Protein AF-0000000066915084 (afdb_homodimer)

Secondary structure (DSSP, 8-state):
----------EEEEE--GGGHHHHHHHHHHHHHHTT-GGG----HHHHHHHHHTTSSEEEEEEETTTTT-EEEEEEEEEEEETTTEEEEEEEEEEE-GGGTTSSHHHHHHHHHHHHHHHTT---EEEEEETT-HHHHHHHHHTT-EEHHHHS-EEEEEE-HHHHHT---/----------EEEEE--GGGHHHHHHHHHHHHHHTT-GGG----HHHHHHHHHTTSSEEEEEEETTTTT-EEEEEEEEEEEETTTEEEEEEEEEEE-GGGTTSSHHHHHHHHHHHHHHHTT---EEEEEETT-HHHHHHHHHTT-EEHHHHS-EEEEEE-HHHHHT---

Structure (mmCIF, N/CA/C/O backbone):
data_AF-0000000066915084-model_v1
#
loop_
_entity.id
_entity.type
_entity.pdbx_description
1 polymer 'N-acetyltransferase domain-containing protein'
#
loop_
_atom_site.group_PDB
_atom_site.id
_atom_site.type_symbol
_atom_site.label_atom_id
_atom_site.label_alt_id
_atom_site.label_comp_id
_atom_site.label_asym_id
_atom_site.label_entity_id
_atom_site.label_seq_id
_atom_site.pdbx_PDB_ins_code
_atom_site.Cartn_x
_atom_site.Cartn_y
_atom_site.Cartn_z
_atom_site.occupancy
_atom_site.B_iso_or_equiv
_atom_site.auth_seq_id
_atom_site.auth_comp_id
_atom_site.auth_asym_id
_atom_site.auth_atom_id
_atom_site.pdbx_PDB_model_num
ATOM 1 N N . MET A 1 1 ? -15.766 -40.906 -30.844 1 34.94 1 MET A N 1
ATOM 2 C CA . MET A 1 1 ? -16.141 -39.938 -29.812 1 34.94 1 MET A CA 1
ATOM 3 C C . MET A 1 1 ? -14.953 -39.594 -28.922 1 34.94 1 MET A C 1
ATOM 5 O O . MET A 1 1 ? -14.461 -40.469 -28.188 1 34.94 1 MET A O 1
ATOM 9 N N . ASN A 1 2 ? -13.805 -38.906 -29.344 1 37.34 2 ASN A N 1
ATOM 10 C CA . ASN A 1 2 ? -12.508 -38.531 -28.781 1 37.34 2 ASN A CA 1
ATOM 11 C C . ASN A 1 2 ? -12.656 -37.812 -27.453 1 37.34 2 ASN A C 1
ATOM 13 O O . ASN A 1 2 ? -13.297 -36.781 -27.359 1 37.34 2 ASN A O 1
ATOM 17 N N . ASP A 1 3 ? -12.789 -38.594 -26.344 1 36.38 3 ASP A N 1
ATOM 18 C CA . ASP A 1 3 ? -12.828 -38.188 -24.953 1 36.38 3 ASP A CA 1
ATOM 19 C C . ASP A 1 3 ? -11.812 -37.062 -24.688 1 36.38 3 ASP A C 1
ATOM 21 O O . ASP A 1 3 ? -10.602 -37.281 -24.812 1 36.38 3 ASP A O 1
ATOM 25 N N . PHE A 1 4 ? -11.914 -35.844 -25.188 1 40.41 4 PHE A N 1
ATOM 26 C CA . PHE A 1 4 ? -11.156 -34.656 -24.797 1 40.41 4 PHE A CA 1
ATOM 27 C C . PHE A 1 4 ? -10.797 -34.719 -23.312 1 40.41 4 PHE A C 1
ATOM 29 O O . PHE A 1 4 ? -11.672 -34.594 -22.453 1 40.41 4 PHE A O 1
ATOM 36 N N . GLU A 1 5 ? -9.977 -35.688 -22.781 1 40.56 5 GLU A N 1
ATOM 37 C CA . GLU A 1 5 ? -9.375 -35.781 -21.453 1 40.56 5 GLU A CA 1
ATOM 38 C C . GLU A 1 5 ? -8.898 -34.406 -20.953 1 40.56 5 GLU A C 1
ATOM 40 O O . GLU A 1 5 ? -7.875 -33.906 -21.422 1 40.56 5 GLU A O 1
ATOM 45 N N . ILE A 1 6 ? -9.617 -33.344 -20.844 1 46.72 6 ILE A N 1
ATOM 46 C CA . ILE A 1 6 ? -9.172 -32.125 -20.172 1 46.72 6 ILE A CA 1
ATOM 47 C C . ILE A 1 6 ? -8.266 -32.469 -19 1 46.72 6 ILE A C 1
ATOM 49 O O . ILE A 1 6 ? -8.719 -33.062 -18 1 46.72 6 ILE A O 1
ATOM 53 N N . THR A 1 7 ? -7.141 -33.062 -19.203 1 52.19 7 THR A N 1
ATOM 54 C CA . THR A 1 7 ? -6.102 -33.375 -18.234 1 52.19 7 THR A CA 1
ATOM 55 C C . THR A 1 7 ? -6.016 -32.281 -17.156 1 52.19 7 THR A C 1
ATOM 57 O O . THR A 1 7 ? -5.645 -31.156 -17.453 1 52.19 7 THR A O 1
ATOM 60 N N . LYS A 1 8 ? -7.059 -32.125 -16.312 1 63.03 8 LYS A N 1
ATOM 61 C CA . LYS A 1 8 ? -7.145 -31.219 -15.164 1 63.03 8 LYS A CA 1
ATOM 62 C C . LYS A 1 8 ? -5.953 -31.422 -14.234 1 63.03 8 LYS A C 1
ATOM 64 O O . LYS A 1 8 ? -5.633 -32.531 -13.852 1 63.03 8 LYS A O 1
ATOM 69 N N . HIS A 1 9 ? -4.867 -30.562 -14.352 1 78.56 9 HIS A N 1
ATOM 70 C CA . HIS A 1 9 ? -3.816 -30.609 -13.336 1 78.56 9 HIS A CA 1
ATOM 71 C C . HIS A 1 9 ? -4.406 -30.641 -11.93 1 78.56 9 HIS A C 1
ATOM 73 O O . HIS A 1 9 ? -5.289 -29.844 -11.609 1 78.56 9 HIS A O 1
ATOM 79 N N . LEU A 1 10 ? -4.199 -31.781 -11.219 1 88.69 10 LEU A N 1
ATOM 80 C CA . LEU A 1 10 ? -4.66 -31.875 -9.844 1 88.69 10 LEU A CA 1
ATOM 81 C C . LEU A 1 10 ? -3.783 -31.031 -8.922 1 88.69 10 LEU A C 1
ATOM 83 O O . LEU A 1 10 ? -2.559 -31.156 -8.93 1 88.69 10 LEU A O 1
ATOM 87 N N . TYR A 1 11 ? -4.363 -30.047 -8.312 1 93.44 11 TYR A N 1
ATOM 88 C CA . TYR A 1 11 ? -3.656 -29.172 -7.387 1 93.44 11 TYR A CA 1
ATOM 89 C C . TYR A 1 11 ? -4.57 -28.75 -6.242 1 93.44 11 TYR A C 1
ATOM 91 O O . TYR A 1 11 ? -5.785 -28.938 -6.305 1 93.44 11 TYR A O 1
ATOM 99 N N . PHE A 1 12 ? -3.996 -28.297 -5.176 1 95.56 12 PHE A N 1
ATOM 100 C CA . PHE A 1 12 ? -4.742 -27.609 -4.121 1 95.56 12 PHE A CA 1
ATOM 101 C C . PHE A 1 12 ? -4.07 -26.297 -3.736 1 95.56 12 PHE A C 1
ATOM 103 O O . PHE A 1 12 ? -2.895 -26.094 -4.043 1 95.56 12 PHE A O 1
ATOM 110 N N . ILE A 1 13 ? -4.832 -25.406 -3.141 1 97.25 13 ILE A N 1
ATOM 111 C CA . ILE A 1 13 ? -4.363 -24.094 -2.715 1 97.25 13 ILE A CA 1
ATOM 112 C C . ILE A 1 13 ? -4.398 -24 -1.19 1 97.25 13 ILE A C 1
ATOM 114 O O . ILE A 1 13 ? -5.355 -24.453 -0.558 1 97.25 13 ILE A O 1
ATOM 118 N N . LYS A 1 14 ? -3.355 -23.438 -0.621 1 97.69 14 LYS A N 1
ATOM 119 C CA . LYS A 1 14 ? -3.305 -23.25 0.826 1 97.69 14 LYS A CA 1
ATOM 120 C C . LYS A 1 14 ? -2.555 -21.969 1.188 1 97.69 14 LYS A C 1
ATOM 122 O O . LYS A 1 14 ? -1.702 -21.5 0.426 1 97.69 14 LYS A O 1
ATOM 127 N N . PRO A 1 15 ? -2.92 -21.359 2.371 1 98.5 15 PRO A N 1
ATOM 128 C CA . PRO A 1 15 ? -2.035 -20.297 2.861 1 98.5 15 PRO A CA 1
ATOM 129 C C . PRO A 1 15 ? -0.594 -20.766 3.039 1 98.5 15 PRO A C 1
ATOM 131 O O . PRO A 1 15 ? -0.358 -21.891 3.463 1 98.5 15 PRO A O 1
ATOM 134 N N . PHE A 1 16 ? 0.306 -19.906 2.68 1 98.44 16 PHE A N 1
ATOM 135 C CA . PHE A 1 16 ? 1.692 -20.312 2.859 1 98.44 16 PHE A CA 1
ATOM 136 C C . PHE A 1 16 ? 2.178 -19.984 4.266 1 98.44 16 PHE A C 1
ATOM 138 O O . PHE A 1 16 ? 1.574 -19.156 4.957 1 98.44 16 PHE A O 1
ATOM 145 N N . THR A 1 17 ? 3.229 -20.656 4.656 1 98.25 17 THR A N 1
ATOM 146 C CA . THR A 1 17 ? 3.955 -20.406 5.895 1 98.25 17 THR A CA 1
ATOM 147 C C . THR A 1 17 ? 5.434 -20.156 5.613 1 98.25 17 THR A C 1
ATOM 149 O O . THR A 1 17 ? 5.871 -20.203 4.461 1 98.25 17 THR A O 1
ATOM 152 N N . SER A 1 18 ? 6.137 -19.859 6.688 1 98.31 18 SER A N 1
ATOM 153 C CA . SER A 1 18 ? 7.559 -19.578 6.527 1 98.31 18 SER A CA 1
ATOM 154 C C . SER A 1 18 ? 8.305 -20.812 6.016 1 98.31 18 SER A C 1
ATOM 156 O O . SER A 1 18 ? 9.398 -20.688 5.449 1 98.31 18 SER A O 1
ATOM 158 N N . ASN A 1 19 ? 7.715 -21.969 6.102 1 98 19 ASN A N 1
ATOM 159 C CA . ASN A 1 19 ? 8.32 -23.188 5.562 1 98 19 ASN A CA 1
ATOM 160 C C . ASN A 1 19 ? 8.352 -23.156 4.035 1 98 19 ASN A C 1
ATOM 162 O O . ASN A 1 19 ? 9.086 -23.938 3.416 1 98 19 ASN A O 1
ATOM 166 N N . ASP A 1 20 ? 7.625 -22.312 3.43 1 98.19 20 AS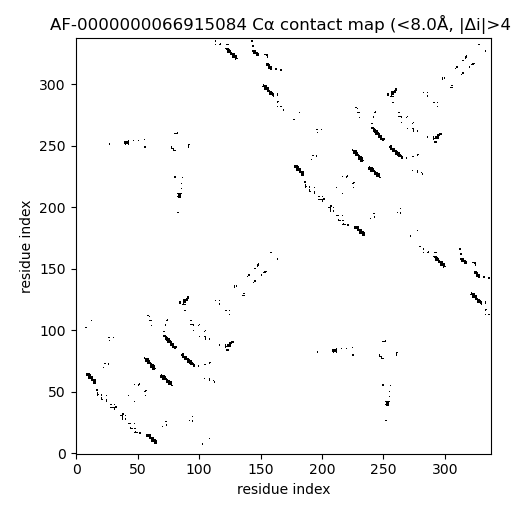P A N 1
ATOM 167 C CA . ASP A 1 20 ? 7.539 -22.234 1.975 1 98.19 20 ASP A CA 1
ATOM 168 C C . ASP A 1 20 ? 8.43 -21.125 1.431 1 98.19 20 ASP A C 1
ATOM 170 O O . ASP A 1 20 ? 8.414 -20.828 0.231 1 98.19 20 ASP A O 1
ATOM 174 N N . ALA A 1 21 ? 9.242 -20.516 2.285 1 98.19 21 ALA A N 1
ATOM 175 C CA . ALA A 1 21 ? 9.961 -19.281 1.97 1 98.19 21 ALA A CA 1
ATOM 176 C C . ALA A 1 21 ? 10.898 -19.484 0.781 1 98.19 21 ALA A C 1
ATOM 178 O O . ALA A 1 21 ? 11 -18.609 -0.084 1 98.19 21 ALA A O 1
ATOM 179 N N . PHE A 1 22 ? 11.531 -20.562 0.746 1 97.88 22 PHE A N 1
ATOM 180 C CA . PHE A 1 22 ? 12.477 -20.812 -0.336 1 97.88 22 PHE A CA 1
ATOM 181 C C . PHE A 1 22 ? 11.773 -20.781 -1.688 1 97.88 22 PHE A C 1
ATOM 183 O O . PHE A 1 22 ? 12.211 -20.094 -2.609 1 97.88 22 PHE A O 1
ATOM 190 N N . GLU A 1 23 ? 10.695 -21.531 -1.831 1 97.75 23 GLU A N 1
ATOM 191 C CA . GLU A 1 23 ? 9.961 -21.625 -3.088 1 97.75 23 GLU A CA 1
ATOM 192 C C . GLU A 1 23 ? 9.305 -20.281 -3.438 1 97.75 23 GLU A C 1
ATOM 194 O O . GLU A 1 23 ? 9.219 -19.922 -4.609 1 97.75 23 GLU A O 1
ATOM 199 N N . ILE A 1 24 ? 8.812 -19.609 -2.418 1 97.88 24 ILE A N 1
ATOM 200 C CA . ILE A 1 24 ? 8.195 -18.297 -2.631 1 97.88 24 ILE A CA 1
ATOM 201 C C . ILE A 1 24 ? 9.234 -17.328 -3.199 1 97.88 24 ILE A C 1
ATOM 203 O O . ILE A 1 24 ? 8.984 -16.672 -4.207 1 97.88 24 ILE A O 1
ATOM 207 N N . ARG A 1 25 ? 10.383 -17.312 -2.576 1 97.56 25 ARG A N 1
ATOM 208 C CA . ARG A 1 25 ? 11.445 -16.422 -3.055 1 97.56 25 ARG A CA 1
ATOM 209 C C . ARG A 1 25 ? 11.828 -16.766 -4.492 1 97.56 25 ARG A C 1
ATOM 211 O O . ARG A 1 25 ? 12.07 -15.867 -5.301 1 97.56 25 ARG A O 1
ATOM 218 N N . LYS A 1 26 ? 11.914 -18.016 -4.758 1 96.56 26 LYS A N 1
ATOM 219 C CA . LYS A 1 26 ? 12.242 -18.469 -6.109 1 96.56 26 LYS A CA 1
ATOM 220 C C . LYS A 1 26 ? 11.227 -17.969 -7.125 1 96.56 26 LYS A C 1
ATOM 222 O O . LYS A 1 26 ? 11.594 -17.469 -8.195 1 96.56 26 LYS A O 1
ATOM 227 N N . MET A 1 27 ? 9.969 -18.047 -6.828 1 96.94 27 MET A N 1
ATOM 228 C CA . MET A 1 27 ? 8.914 -17.609 -7.742 1 96.94 27 MET A CA 1
ATOM 229 C C . MET A 1 27 ? 8.906 -16.078 -7.875 1 96.94 27 MET A C 1
ATOM 231 O O . MET A 1 27 ? 8.625 -15.555 -8.953 1 96.94 27 MET A O 1
ATOM 235 N N . ILE A 1 28 ? 9.211 -15.383 -6.754 1 96.62 28 ILE A N 1
ATOM 236 C CA . ILE A 1 28 ? 9.359 -13.938 -6.832 1 96.62 28 ILE A CA 1
ATOM 237 C C . ILE A 1 28 ? 10.453 -13.578 -7.84 1 96.62 28 ILE A C 1
ATOM 239 O O . ILE A 1 28 ? 10.266 -12.703 -8.688 1 96.62 28 ILE A O 1
ATOM 243 N N . LYS A 1 29 ? 11.531 -14.266 -7.781 1 94.88 29 LYS A N 1
ATOM 244 C CA . LYS A 1 29 ? 12.648 -14.016 -8.688 1 94.88 29 LYS A CA 1
ATOM 245 C C . LYS A 1 29 ? 12.266 -14.312 -10.133 1 94.88 29 LYS A C 1
ATOM 247 O O . LYS A 1 29 ? 12.617 -13.555 -11.039 1 94.88 29 LYS A O 1
ATOM 252 N N . GLU A 1 30 ? 11.578 -15.414 -10.359 1 94 30 GLU A N 1
ATOM 253 C CA . GLU A 1 30 ? 11.125 -15.766 -11.695 1 94 30 GLU A CA 1
ATOM 254 C C . GLU A 1 30 ? 10.211 -14.688 -12.281 1 94 30 GLU A C 1
ATOM 256 O O . GLU A 1 30 ? 10.336 -14.328 -13.453 1 94 30 GLU A O 1
ATOM 261 N N . LEU A 1 31 ? 9.305 -14.227 -11.438 1 92.56 31 LEU A N 1
ATOM 262 C CA . LEU A 1 31 ? 8.398 -13.164 -11.859 1 92.56 31 LEU A CA 1
ATOM 263 C C . LEU A 1 31 ? 9.172 -11.891 -12.18 1 92.56 31 LEU A C 1
ATOM 265 O O . LEU A 1 31 ? 8.922 -11.242 -13.195 1 92.56 31 LEU A O 1
ATOM 269 N N . ALA A 1 32 ? 10.078 -11.508 -11.289 1 90.69 32 ALA A N 1
ATOM 270 C CA . ALA A 1 32 ? 10.898 -10.32 -11.484 1 90.69 32 ALA A CA 1
ATOM 271 C C . ALA A 1 32 ? 11.688 -10.398 -12.789 1 90.69 32 ALA A C 1
ATOM 273 O O . ALA A 1 32 ? 11.797 -9.406 -13.516 1 90.69 32 ALA A O 1
ATOM 274 N N . ASP A 1 33 ? 12.234 -11.539 -13.062 1 88.69 33 ASP A N 1
ATOM 275 C CA . ASP A 1 33 ? 12.977 -11.742 -14.297 1 88.69 33 ASP A CA 1
ATOM 276 C C . ASP A 1 33 ? 12.078 -11.57 -15.516 1 88.69 33 ASP A C 1
ATOM 278 O O . ASP A 1 33 ? 12.477 -10.977 -16.516 1 88.69 33 ASP A O 1
ATOM 282 N N . TYR A 1 34 ? 10.906 -12.125 -15.398 1 84.5 34 TYR A N 1
ATOM 283 C CA . TYR A 1 34 ? 9.93 -11.969 -16.453 1 84.5 34 TYR A CA 1
ATOM 284 C C . TYR A 1 34 ? 9.641 -10.492 -16.719 1 84.5 34 TYR A C 1
ATOM 286 O O . TYR A 1 34 ? 9.5 -10.078 -17.875 1 84.5 34 TYR A O 1
ATOM 294 N N . GLU A 1 35 ? 9.578 -9.688 -15.602 1 82.06 35 GLU A N 1
ATOM 295 C CA . GLU A 1 35 ? 9.266 -8.266 -15.703 1 82.06 35 GLU A CA 1
ATOM 296 C C . GLU A 1 35 ? 10.516 -7.441 -16 1 82.06 35 GLU A C 1
ATOM 298 O O . GLU A 1 35 ? 10.461 -6.211 -16.016 1 82.06 35 GLU A O 1
ATOM 303 N N . LYS A 1 36 ? 11.672 -8.07 -16.219 1 81.31 36 LYS A N 1
ATOM 304 C CA . LYS A 1 36 ? 12.961 -7.445 -16.516 1 81.31 36 LYS A CA 1
ATOM 305 C C . LYS A 1 36 ? 13.422 -6.574 -15.344 1 81.31 36 LYS A C 1
ATOM 307 O O . LYS A 1 36 ? 14.031 -5.523 -15.555 1 81.31 36 LYS A O 1
ATOM 312 N N . LEU A 1 37 ? 13.023 -6.977 -14.133 1 79.06 37 LEU A N 1
ATOM 313 C CA . LEU A 1 37 ? 13.344 -6.219 -12.93 1 79.06 37 LEU A CA 1
ATOM 314 C C . LEU A 1 37 ? 14.086 -7.09 -11.914 1 79.06 37 LEU A C 1
ATOM 316 O O . LEU A 1 37 ? 14.281 -6.688 -10.766 1 79.06 37 LEU A O 1
ATOM 320 N N . GLY A 1 38 ? 14.508 -8.258 -12.289 1 75.62 38 GLY A N 1
ATOM 321 C CA . GLY A 1 38 ? 15.086 -9.242 -11.391 1 75.62 38 GLY A CA 1
ATOM 322 C C . GLY A 1 38 ? 16.328 -8.742 -10.688 1 75.62 38 GLY A C 1
ATOM 323 O O . GLY A 1 38 ? 16.609 -9.141 -9.547 1 75.62 38 GLY A O 1
ATOM 324 N N . SER A 1 39 ? 17.078 -7.84 -11.227 1 77.94 39 SER A N 1
ATOM 325 C CA . SER A 1 39 ? 18.312 -7.34 -10.664 1 77.94 39 SER A CA 1
ATOM 326 C C . SER A 1 39 ? 18.062 -6.438 -9.461 1 77.94 39 SER A C 1
ATOM 328 O O . SER A 1 39 ? 18.969 -6.164 -8.672 1 77.94 39 SER A O 1
ATOM 330 N N . GLN A 1 40 ? 16.906 -6.125 -9.188 1 79.62 40 GLN A N 1
ATOM 331 C CA . GLN A 1 40 ? 16.578 -5.188 -8.125 1 79.62 40 GLN A CA 1
ATOM 332 C C . GLN A 1 40 ? 16.219 -5.926 -6.836 1 79.62 40 GLN A C 1
ATOM 334 O O . GLN A 1 40 ? 16.141 -5.316 -5.766 1 79.62 40 GLN A O 1
ATOM 339 N N . MET A 1 41 ? 16.141 -7.234 -6.934 1 87.19 41 MET A N 1
ATOM 340 C CA . MET A 1 41 ? 15.711 -7.992 -5.758 1 87.19 41 MET A CA 1
ATOM 341 C C . MET A 1 41 ? 16.844 -8.094 -4.742 1 87.19 41 MET A C 1
ATOM 343 O O . MET A 1 41 ? 17.953 -8.5 -5.082 1 87.19 41 MET A O 1
ATOM 347 N N . ILE A 1 42 ? 16.547 -7.801 -3.492 1 91.25 42 ILE A N 1
ATOM 348 C CA . ILE A 1 42 ? 17.578 -7.855 -2.463 1 91.25 42 ILE A CA 1
ATOM 349 C C . ILE A 1 42 ? 17.141 -8.805 -1.35 1 91.25 42 ILE A C 1
ATOM 351 O O . ILE A 1 42 ? 17.938 -9.164 -0.482 1 91.25 42 ILE A O 1
ATOM 355 N N . LEU A 1 43 ? 15.945 -9.281 -1.387 1 93.44 43 LEU A N 1
ATOM 356 C CA . LEU A 1 43 ? 15.422 -10.086 -0.293 1 93.44 43 LEU A CA 1
ATOM 357 C C . LEU A 1 43 ? 16.062 -11.477 -0.289 1 93.44 43 LEU A C 1
ATOM 359 O O . LEU A 1 43 ? 16.141 -12.133 -1.331 1 93.44 43 LEU A O 1
ATOM 363 N N . THR A 1 44 ? 16.5 -11.883 0.875 1 95.88 44 THR A N 1
ATOM 364 C CA . THR A 1 44 ? 16.969 -13.242 1.09 1 95.88 44 THR A CA 1
ATOM 365 C C . THR A 1 44 ? 15.836 -14.164 1.508 1 95.88 44 THR A C 1
ATOM 367 O O . THR A 1 44 ? 14.734 -13.695 1.802 1 95.88 44 THR A O 1
ATOM 370 N N . GLU A 1 45 ? 16.156 -15.453 1.405 1 97.5 45 GLU A N 1
ATOM 371 C CA . GLU A 1 45 ? 15.195 -16.422 1.922 1 97.5 45 GLU A CA 1
ATOM 372 C C . GLU A 1 45 ? 14.836 -16.125 3.375 1 97.5 45 GLU A C 1
ATOM 374 O O . GLU A 1 45 ? 13.672 -16.219 3.768 1 97.5 45 GLU A O 1
ATOM 379 N N . GLU A 1 46 ? 15.844 -15.734 4.156 1 98.25 46 GLU A N 1
ATOM 380 C CA . GLU A 1 46 ? 15.633 -15.422 5.566 1 98.25 46 GLU A CA 1
ATOM 381 C C . GLU A 1 46 ? 14.719 -14.219 5.738 1 98.25 46 GLU A C 1
ATOM 383 O O . GLU A 1 46 ? 13.891 -14.18 6.652 1 98.25 46 GLU A O 1
ATOM 388 N N . ASP A 1 47 ? 14.867 -13.25 4.934 1 97.56 47 ASP A N 1
ATOM 389 C CA . ASP A 1 47 ? 13.969 -12.102 4.953 1 97.56 47 ASP A CA 1
ATOM 390 C C . ASP A 1 47 ? 12.516 -12.531 4.738 1 97.56 47 ASP A C 1
ATOM 392 O O . ASP A 1 47 ? 11.625 -12.125 5.492 1 97.56 47 ASP A O 1
ATOM 396 N N . VAL A 1 48 ? 12.352 -13.352 3.723 1 98.19 48 VAL A N 1
ATOM 397 C CA . VAL A 1 48 ? 11.008 -13.812 3.385 1 98.19 48 VAL A CA 1
ATOM 398 C C . VAL A 1 48 ? 10.422 -14.602 4.551 1 98.19 48 VAL A C 1
ATOM 400 O O . VAL A 1 48 ? 9.266 -14.391 4.938 1 98.19 48 VAL A O 1
ATOM 403 N N . LYS A 1 49 ? 11.211 -15.469 5.113 1 98.5 49 LYS A N 1
ATOM 404 C CA . LYS A 1 49 ? 10.789 -16.234 6.285 1 98.5 49 LYS A CA 1
ATOM 405 C C . LYS A 1 49 ? 10.32 -15.305 7.402 1 98.5 49 LYS A C 1
ATOM 407 O O . LYS A 1 49 ? 9.219 -15.477 7.938 1 98.5 49 LYS A O 1
ATOM 412 N N . ASN A 1 50 ? 11.086 -14.391 7.715 1 98.31 50 ASN A N 1
ATOM 413 C CA . ASN A 1 50 ? 10.805 -13.469 8.805 1 98.31 50 ASN A CA 1
ATOM 414 C C . ASN A 1 50 ? 9.547 -12.648 8.531 1 98.31 50 ASN A C 1
ATOM 416 O O . ASN A 1 50 ? 8.719 -12.461 9.422 1 98.31 50 ASN A O 1
ATOM 420 N N . HIS A 1 51 ? 9.453 -12.172 7.309 1 98.12 51 HIS A N 1
ATOM 421 C CA . HIS A 1 51 ? 8.312 -11.328 6.953 1 98.12 51 HIS A CA 1
ATOM 422 C C . HIS A 1 51 ? 7.004 -12.109 7.023 1 98.12 51 HIS A C 1
ATOM 424 O O . HIS A 1 51 ? 5.957 -11.555 7.359 1 98.12 51 HIS A O 1
ATOM 430 N N . ILE A 1 52 ? 7.059 -13.375 6.723 1 98.5 52 ILE A N 1
ATOM 431 C CA . ILE A 1 52 ? 5.891 -14.234 6.863 1 98.5 52 ILE A CA 1
ATOM 432 C C . ILE A 1 52 ? 5.582 -14.453 8.344 1 98.5 52 ILE A C 1
ATOM 434 O O . ILE A 1 52 ? 4.434 -14.312 8.773 1 98.5 52 ILE A O 1
ATOM 438 N N . ASP A 1 53 ? 6.609 -14.711 9.102 1 98.38 53 ASP A N 1
ATOM 439 C CA . ASP A 1 53 ? 6.441 -15.047 10.516 1 98.38 53 ASP A CA 1
ATOM 440 C C . ASP A 1 53 ? 5.867 -13.867 11.297 1 98.38 53 ASP A C 1
ATOM 442 O O . ASP A 1 53 ? 5.047 -14.055 12.195 1 98.38 53 ASP A O 1
ATOM 446 N N . ILE A 1 54 ? 6.281 -12.703 11.008 1 96.31 54 ILE A N 1
ATOM 447 C CA . ILE A 1 54 ? 5.82 -11.547 11.773 1 96.31 54 ILE A CA 1
ATOM 448 C C . ILE A 1 54 ? 4.5 -11.039 11.195 1 96.31 54 ILE A C 1
ATOM 450 O O . ILE A 1 54 ? 3.934 -10.062 11.695 1 96.31 54 ILE A O 1
ATOM 454 N N . GLY A 1 55 ? 4.047 -11.609 10.078 1 95.94 55 GLY A N 1
ATOM 455 C CA . GLY A 1 55 ? 2.689 -11.383 9.609 1 95.94 55 GLY A CA 1
ATOM 456 C C . GLY A 1 55 ? 2.588 -10.266 8.586 1 95.94 55 GLY A C 1
ATOM 457 O O . GLY A 1 55 ? 1.486 -9.852 8.227 1 95.94 55 GLY A O 1
ATOM 458 N N . ILE A 1 56 ? 3.703 -9.789 8.07 1 96.12 56 ILE A N 1
ATOM 459 C CA . ILE A 1 56 ? 3.662 -8.68 7.133 1 96.12 56 ILE A CA 1
ATOM 460 C C . ILE A 1 56 ? 3.412 -9.203 5.719 1 96.12 56 ILE A C 1
ATOM 462 O O . ILE A 1 56 ? 2.748 -8.547 4.914 1 96.12 56 ILE A O 1
ATOM 466 N N . LEU A 1 57 ? 4.02 -10.328 5.441 1 98.19 57 LEU A N 1
ATOM 467 C CA . LEU A 1 57 ? 3.811 -10.984 4.156 1 98.19 57 LEU A CA 1
ATOM 468 C C . LEU A 1 57 ? 2.854 -12.164 4.301 1 98.19 57 LEU A C 1
ATOM 470 O O . LEU A 1 57 ? 3.064 -13.047 5.145 1 98.19 57 LEU A O 1
ATOM 474 N N . LYS A 1 58 ? 1.802 -12.133 3.504 1 98.56 58 LYS A N 1
ATOM 475 C CA . LYS A 1 58 ? 0.77 -13.172 3.506 1 98.56 58 LYS A CA 1
ATOM 476 C C . LYS A 1 58 ? 0.468 -13.648 2.088 1 98.56 58 LYS A C 1
ATOM 478 O O . LYS A 1 58 ? 0.805 -12.969 1.114 1 98.56 58 LYS A O 1
ATOM 483 N N . GLY A 1 59 ? -0.198 -14.766 2.016 1 98.69 59 GLY A N 1
ATOM 484 C CA . GLY A 1 59 ? -0.619 -15.195 0.691 1 98.69 59 GLY A CA 1
ATOM 485 C C . GLY A 1 59 ? -0.926 -16.688 0.616 1 98.69 59 GLY A C 1
ATOM 486 O O . GLY A 1 59 ? -1.213 -17.312 1.634 1 98.69 59 GLY A O 1
ATOM 487 N N . PHE A 1 60 ? -0.975 -17.172 -0.621 1 98.75 60 PHE A N 1
ATOM 488 C CA . PHE A 1 60 ? -1.343 -18.547 -0.948 1 98.75 60 PHE A CA 1
ATOM 489 C C . PHE A 1 60 ? -0.342 -19.156 -1.921 1 98.75 60 PHE A C 1
ATOM 491 O O . PHE A 1 60 ? 0.274 -18.438 -2.717 1 98.75 60 PHE A O 1
ATOM 498 N N . ILE A 1 61 ? -0.24 -20.438 -1.819 1 98.44 61 ILE A N 1
ATOM 499 C CA . ILE A 1 61 ? 0.518 -21.188 -2.812 1 98.44 61 ILE A CA 1
ATOM 500 C C . ILE A 1 61 ? -0.36 -22.297 -3.404 1 98.44 61 ILE A C 1
ATOM 502 O O . ILE A 1 61 ? -1.344 -22.703 -2.789 1 98.44 61 ILE A O 1
ATOM 506 N N . VAL A 1 62 ? -0.007 -22.672 -4.609 1 97.62 62 VAL A N 1
ATOM 507 C CA . VAL A 1 62 ? -0.639 -23.766 -5.332 1 97.62 62 VAL A CA 1
ATOM 508 C C . VAL A 1 62 ? 0.3 -24.969 -5.359 1 97.62 62 VAL A C 1
ATOM 510 O O . VAL A 1 62 ? 1.439 -24.875 -5.816 1 97.62 62 VAL A O 1
ATOM 513 N N . VAL A 1 63 ? -0.227 -26.109 -4.902 1 96.44 63 VAL A N 1
ATOM 514 C CA . VAL A 1 63 ? 0.589 -27.312 -4.832 1 96.44 63 VAL A CA 1
ATOM 515 C C . VAL A 1 63 ? 0.045 -28.359 -5.797 1 96.44 63 VAL A C 1
ATOM 517 O O . VAL A 1 63 ? -1.121 -28.75 -5.707 1 96.44 63 VAL A O 1
ATOM 520 N N . SER A 1 64 ? 0.951 -28.719 -6.695 1 94.31 64 SER A N 1
ATOM 521 C CA . SER A 1 64 ? 0.579 -29.781 -7.621 1 94.31 64 SER A CA 1
ATOM 522 C C . SER A 1 64 ? 0.51 -31.141 -6.914 1 94.31 64 SER A C 1
ATOM 524 O O . SER A 1 64 ? 1.386 -31.469 -6.109 1 94.31 64 SER A O 1
ATOM 526 N N . GLN A 1 65 ? -0.546 -31.812 -7.148 1 90.75 65 GLN A N 1
ATOM 527 C CA . GLN A 1 65 ? -0.676 -33.156 -6.582 1 90.75 65 GLN A CA 1
ATOM 528 C C . GLN A 1 65 ? -0.075 -34.188 -7.508 1 90.75 65 GLN A C 1
ATOM 530 O O . GLN A 1 65 ? 0.078 -35.375 -7.121 1 90.75 65 GLN A O 1
ATOM 535 N N . GLU A 1 66 ? 0.239 -33.906 -8.648 1 85.31 66 GLU A N 1
ATOM 536 C CA . GLU A 1 66 ? 0.758 -34.844 -9.648 1 85.31 66 GLU A CA 1
ATOM 537 C C . GLU A 1 66 ? 2.283 -34.875 -9.633 1 85.31 66 GLU A C 1
ATOM 539 O O . GLU A 1 66 ? 2.895 -35.875 -10.008 1 85.31 66 GLU A O 1
ATOM 544 N N . ASN A 1 67 ? 2.893 -33.781 -9.289 1 77.62 67 ASN A N 1
ATOM 545 C CA . ASN A 1 67 ? 4.336 -33.625 -9.43 1 77.62 67 ASN A CA 1
ATOM 546 C C . ASN A 1 67 ? 5.02 -33.5 -8.07 1 77.62 67 ASN A C 1
ATOM 548 O O . ASN A 1 67 ? 5.711 -32.5 -7.816 1 77.62 67 ASN A O 1
ATOM 552 N N . SER A 1 68 ? 4.996 -34.562 -7.227 1 82.56 68 SER A N 1
ATOM 553 C CA . SER A 1 68 ? 5.719 -34.625 -5.961 1 82.56 68 SER A CA 1
ATOM 554 C C . SER A 1 68 ? 5.438 -33.375 -5.117 1 82.56 68 SER A C 1
ATOM 556 O O . SER A 1 68 ? 6.352 -32.812 -4.52 1 82.56 68 SER A O 1
ATOM 558 N N . ASN A 1 69 ? 4.383 -32.781 -5.238 1 87.62 69 ASN A N 1
ATOM 559 C CA . ASN A 1 69 ? 3.928 -31.656 -4.43 1 87.62 69 ASN A CA 1
ATOM 560 C C . ASN A 1 69 ? 4.711 -30.391 -4.746 1 87.62 69 ASN A C 1
ATOM 562 O O . ASN A 1 69 ? 5.066 -29.641 -3.842 1 87.62 69 ASN A O 1
ATOM 566 N N . GLU A 1 70 ? 5.016 -30.281 -5.996 1 93.19 70 GLU A N 1
ATOM 567 C CA . GLU A 1 70 ? 5.676 -29.062 -6.457 1 93.19 70 GLU A CA 1
ATOM 568 C C . GLU A 1 70 ? 4.773 -27.844 -6.277 1 93.19 70 GLU A C 1
ATOM 570 O O . GLU A 1 70 ? 3.572 -27.906 -6.543 1 93.19 70 GLU A O 1
ATOM 575 N N . ILE A 1 71 ? 5.379 -26.766 -5.746 1 96.62 71 ILE A N 1
ATOM 576 C CA . ILE A 1 71 ? 4.668 -25.484 -5.715 1 96.62 71 ILE A CA 1
ATOM 577 C C . ILE A 1 71 ? 4.707 -24.844 -7.102 1 96.62 71 ILE A C 1
ATOM 579 O O . ILE A 1 71 ? 5.785 -24.578 -7.641 1 96.62 71 ILE A O 1
ATOM 583 N N . ILE A 1 72 ? 3.492 -24.547 -7.664 1 96.5 72 ILE A N 1
ATOM 584 C CA . ILE A 1 72 ? 3.457 -24.203 -9.078 1 96.5 72 ILE A CA 1
ATOM 585 C C . ILE A 1 72 ? 2.898 -22.781 -9.242 1 96.5 72 ILE A C 1
ATOM 587 O O . ILE A 1 72 ? 2.816 -22.266 -10.359 1 96.5 72 ILE A O 1
ATOM 591 N N . GLY A 1 73 ? 2.521 -22.094 -8.156 1 97.75 73 GLY A N 1
ATOM 592 C CA . GLY A 1 73 ? 2.002 -20.75 -8.188 1 97.75 73 GLY A CA 1
ATOM 593 C C . GLY A 1 73 ? 1.906 -20.109 -6.82 1 97.75 73 GLY A C 1
ATOM 594 O O . GLY A 1 73 ? 2.037 -20.781 -5.801 1 97.75 73 GLY A O 1
ATOM 595 N N . MET A 1 74 ? 1.719 -18.797 -6.879 1 98.56 74 MET A N 1
ATOM 596 C CA . MET A 1 74 ? 1.62 -18.062 -5.629 1 98.56 74 MET A CA 1
ATOM 597 C C . MET A 1 74 ? 0.826 -16.766 -5.82 1 98.56 74 MET A C 1
ATOM 599 O O . MET A 1 74 ? 0.697 -16.281 -6.941 1 98.56 74 MET A O 1
ATOM 603 N N . LEU A 1 75 ? 0.259 -16.328 -4.809 1 98.5 75 LEU A N 1
ATOM 604 C CA . LEU A 1 75 ? -0.261 -14.969 -4.645 1 98.5 75 LEU A CA 1
ATOM 605 C C . LEU A 1 75 ? 0.222 -14.359 -3.336 1 98.5 75 LEU A C 1
ATOM 607 O O . LEU A 1 75 ? 0.053 -14.953 -2.268 1 98.5 75 LEU A O 1
ATOM 611 N N . LEU A 1 76 ? 0.885 -13.195 -3.422 1 98.69 76 LEU A N 1
ATOM 612 C CA . LEU A 1 76 ? 1.389 -12.445 -2.275 1 98.69 76 LEU A CA 1
ATOM 613 C C . LEU A 1 76 ? 0.533 -11.211 -2.014 1 98.69 76 LEU A C 1
ATOM 615 O O . LEU A 1 76 ? 0.218 -10.461 -2.941 1 98.69 76 LEU A O 1
ATOM 619 N N . TYR A 1 77 ? 0.155 -11.055 -0.756 1 98.69 77 TYR A N 1
ATOM 620 C CA . TYR A 1 77 ? -0.534 -9.82 -0.407 1 98.69 77 TYR A CA 1
ATOM 621 C C . TYR A 1 77 ? -0.136 -9.344 0.986 1 98.69 77 TYR A C 1
ATOM 623 O O . TYR A 1 77 ? 0.538 -10.07 1.725 1 98.69 77 TYR A O 1
ATOM 631 N N . TYR A 1 78 ? -0.396 -8.172 1.334 1 98.44 78 TYR A N 1
ATOM 632 C CA . TYR A 1 78 ? -0.215 -7.594 2.66 1 98.44 78 TYR A CA 1
ATOM 633 C C . TYR A 1 78 ? -1.403 -6.719 3.041 1 98.44 78 TYR A C 1
ATOM 635 O O . TYR A 1 78 ? -2.273 -6.445 2.209 1 98.44 78 TYR A O 1
ATOM 643 N N . ILE A 1 79 ? -1.487 -6.383 4.277 1 97.94 79 ILE A N 1
ATOM 644 C CA . ILE A 1 79 ? -2.566 -5.531 4.77 1 97.94 79 ILE A CA 1
ATOM 645 C C . ILE A 1 79 ? -2.17 -4.062 4.629 1 97.94 79 ILE A C 1
ATOM 647 O O . ILE A 1 79 ? -1.215 -3.609 5.262 1 97.94 79 ILE A O 1
ATOM 651 N N . ALA A 1 80 ? -2.855 -3.396 3.74 1 98.38 80 ALA A N 1
ATOM 652 C CA . ALA A 1 80 ? -2.707 -1.957 3.541 1 98.38 80 ALA A CA 1
ATOM 653 C C . ALA A 1 80 ? -3.764 -1.184 4.324 1 98.38 80 ALA A C 1
ATOM 655 O O . ALA A 1 80 ? -4.516 -1.769 5.105 1 98.38 80 ALA A O 1
ATOM 656 N N . TYR A 1 81 ? -3.721 0.177 4.207 1 98.06 81 TYR A N 1
ATOM 657 C CA . TYR A 1 81 ? -4.641 0.972 5.008 1 98.06 81 TYR A CA 1
ATOM 658 C C . TYR A 1 81 ? -5.25 2.1 4.184 1 98.06 81 TYR A C 1
ATOM 660 O O . TYR A 1 81 ? -4.547 2.764 3.414 1 98.06 81 TYR A O 1
ATOM 668 N N . SER A 1 82 ? -6.469 2.26 4.285 1 96.19 82 SER A N 1
ATOM 669 C CA . SER A 1 82 ? -7.246 3.377 3.762 1 96.19 82 SER A CA 1
ATOM 670 C C . SER A 1 82 ? -7.77 4.262 4.891 1 96.19 82 SER A C 1
ATOM 672 O O . SER A 1 82 ? -8.453 3.779 5.797 1 96.19 82 SER A O 1
ATOM 674 N N . SER A 1 83 ? -7.449 5.52 4.84 1 95.19 83 SER A N 1
ATOM 675 C CA . SER A 1 83 ? -7.926 6.438 5.867 1 95.19 83 SER A CA 1
ATOM 676 C C . SER A 1 83 ? -9.445 6.578 5.82 1 95.19 83 SER A C 1
ATOM 678 O O . SER A 1 83 ? -10.055 7.102 6.754 1 95.19 83 SER A O 1
ATOM 680 N N . TRP A 1 84 ? -10.086 6.035 4.781 1 92.88 84 TRP A N 1
ATOM 681 C CA . TRP A 1 84 ? -11.531 6.133 4.637 1 92.88 84 TRP A CA 1
ATOM 682 C C . TRP A 1 84 ? -12.211 4.809 4.984 1 92.88 84 TRP A C 1
ATOM 684 O O . TRP A 1 84 ? -13.297 4.793 5.559 1 92.88 84 TRP A O 1
ATOM 694 N N . LYS A 1 85 ? -11.484 3.709 4.68 1 92.56 85 LYS A N 1
ATOM 695 C CA . LYS A 1 85 ? -12.18 2.422 4.715 1 92.56 85 LYS A CA 1
ATOM 696 C C . LYS A 1 85 ? -11.508 1.466 5.699 1 92.56 85 LYS A C 1
ATOM 698 O O . LYS A 1 85 ? -12.062 0.411 6.02 1 92.56 85 LYS A O 1
ATOM 703 N N . GLY A 1 86 ? -10.328 1.878 6.184 1 95.81 86 GLY A N 1
ATOM 704 C CA . GLY A 1 86 ? -9.609 0.986 7.074 1 95.81 86 GLY A CA 1
ATOM 705 C C . GLY A 1 86 ? -8.719 0.002 6.344 1 95.81 86 GLY A C 1
ATOM 706 O O . GLY A 1 86 ? -8.305 0.257 5.211 1 95.81 86 GLY A O 1
ATOM 707 N N . PRO A 1 87 ? -8.375 -1.094 7.02 1 97.44 87 PRO A N 1
ATOM 708 C CA . PRO A 1 87 ? -7.484 -2.088 6.422 1 97.44 87 PRO A CA 1
ATOM 709 C C . PRO A 1 87 ? -8.047 -2.695 5.141 1 97.44 87 PRO A C 1
ATOM 711 O O . PRO A 1 87 ? -9.258 -2.936 5.051 1 97.44 87 PRO A O 1
ATOM 714 N N . PHE A 1 88 ? -7.195 -2.869 4.188 1 98.06 88 PHE A N 1
ATOM 715 C CA . PHE A 1 88 ? -7.562 -3.57 2.963 1 98.06 88 PHE A CA 1
ATOM 716 C C . PHE A 1 88 ? -6.398 -4.418 2.457 1 98.06 88 PHE A C 1
ATOM 718 O O . PHE A 1 88 ? -5.305 -4.387 3.027 1 98.06 88 PHE A O 1
ATOM 725 N N . TYR A 1 89 ? -6.66 -5.293 1.491 1 98.5 89 TYR A N 1
ATOM 72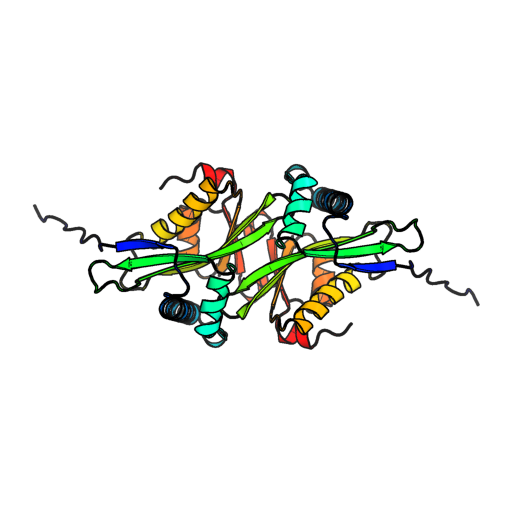6 C CA . TYR A 1 89 ? -5.617 -6.164 0.967 1 98.5 89 TYR A CA 1
ATOM 727 C C . TYR A 1 89 ? -4.961 -5.551 -0.265 1 98.5 89 TYR A C 1
ATOM 729 O O . TYR A 1 89 ? -5.652 -5.07 -1.168 1 98.5 89 TYR A O 1
ATOM 737 N N . PHE A 1 90 ? -3.664 -5.52 -0.256 1 98.81 90 PHE A N 1
ATOM 738 C CA . PHE A 1 90 ? -2.891 -5.137 -1.431 1 98.81 90 PHE A CA 1
ATOM 739 C C . PHE A 1 90 ? -2.158 -6.34 -2.014 1 98.81 90 PHE A C 1
ATOM 741 O O . PHE A 1 90 ? -1.312 -6.938 -1.348 1 98.81 90 PHE A O 1
ATOM 748 N N . ILE A 1 91 ? -2.51 -6.719 -3.23 1 98.56 91 ILE A N 1
ATOM 749 C CA . ILE A 1 91 ? -1.87 -7.848 -3.898 1 98.56 91 ILE A CA 1
ATOM 750 C C . ILE A 1 91 ? -0.552 -7.398 -4.523 1 98.56 91 ILE A C 1
ATOM 752 O O . ILE A 1 91 ? -0.533 -6.504 -5.375 1 98.56 91 ILE A O 1
ATOM 756 N N . GLU A 1 92 ? 0.47 -8.023 -4.102 1 97.56 92 GLU A N 1
ATOM 757 C CA . GLU A 1 92 ? 1.804 -7.66 -4.574 1 97.56 92 GLU A CA 1
ATOM 758 C C . GLU A 1 92 ? 2.195 -8.477 -5.801 1 97.56 92 GLU A C 1
ATOM 760 O O . GLU A 1 92 ? 2.76 -7.941 -6.758 1 97.56 92 GLU A O 1
ATOM 765 N N . ASP A 1 93 ? 1.934 -9.758 -5.723 1 96.5 93 ASP A N 1
ATOM 766 C CA . ASP A 1 93 ? 2.324 -10.641 -6.824 1 96.5 93 ASP A CA 1
ATOM 767 C C . ASP A 1 93 ? 1.304 -11.75 -7.027 1 96.5 93 ASP A C 1
ATOM 769 O O . ASP A 1 93 ? 0.765 -12.289 -6.055 1 96.5 93 ASP A O 1
ATOM 773 N N . ILE A 1 94 ? 1.078 -12.055 -8.234 1 96 94 ILE A N 1
ATOM 774 C CA . ILE A 1 94 ? 0.449 -13.297 -8.672 1 96 94 ILE A CA 1
ATOM 775 C C . ILE A 1 94 ? 1.316 -13.961 -9.742 1 96 94 ILE A C 1
ATOM 777 O O . ILE A 1 94 ? 1.771 -13.305 -10.68 1 96 94 ILE A O 1
ATOM 781 N N . TYR A 1 95 ? 1.619 -15.195 -9.5 1 96.19 95 TYR A N 1
ATOM 782 C CA . TYR A 1 95 ? 2.535 -15.891 -10.398 1 96.19 95 TYR A CA 1
ATOM 783 C C . TYR A 1 95 ? 2.154 -17.359 -10.523 1 96.19 95 TYR A C 1
ATOM 785 O O . TYR A 1 95 ? 1.849 -18.016 -9.523 1 96.19 95 TYR A O 1
ATOM 793 N N . VAL A 1 96 ? 2.102 -17.797 -11.695 1 95.94 96 VAL A N 1
ATOM 794 C CA . VAL A 1 96 ? 1.946 -19.219 -12.031 1 95.94 96 VAL A CA 1
ATOM 795 C C . VAL A 1 96 ? 3.057 -19.641 -12.992 1 95.94 96 VAL A C 1
ATOM 797 O O . VAL A 1 96 ? 3.342 -18.938 -13.969 1 95.94 96 VAL A O 1
ATOM 800 N N . LYS A 1 97 ? 3.707 -20.75 -12.688 1 94.56 97 LYS A N 1
ATOM 801 C CA . LYS A 1 97 ? 4.734 -21.266 -13.594 1 94.56 97 LYS A CA 1
ATOM 802 C C . LYS A 1 97 ? 4.191 -21.422 -15.008 1 94.56 97 LYS A C 1
ATOM 804 O O . LYS A 1 97 ? 3.049 -21.844 -15.203 1 94.56 97 LYS A O 1
ATOM 809 N N . ASP A 1 98 ? 5.039 -21.125 -15.914 1 91.5 98 ASP A N 1
ATOM 810 C CA . ASP A 1 98 ? 4.652 -21.031 -17.312 1 91.5 98 ASP A CA 1
ATOM 811 C C . ASP A 1 98 ? 3.943 -22.312 -17.781 1 91.5 98 ASP A C 1
ATOM 813 O O . ASP A 1 98 ? 2.883 -22.25 -18.406 1 91.5 98 ASP A O 1
ATOM 817 N N . LYS A 1 99 ? 4.457 -23.438 -17.438 1 89.31 99 LYS A N 1
ATOM 818 C CA . LYS A 1 99 ? 3.949 -24.719 -17.906 1 89.31 99 LYS A CA 1
ATOM 819 C C . LYS A 1 99 ? 2.549 -25 -17.359 1 89.31 99 LYS A C 1
ATOM 821 O O . LYS A 1 99 ? 1.843 -25.875 -17.844 1 89.31 99 LYS A O 1
ATOM 826 N N . TYR A 1 100 ? 2.186 -24.266 -16.359 1 91.69 100 TYR A N 1
ATOM 827 C CA . TYR A 1 100 ? 0.912 -24.531 -15.703 1 91.69 100 TYR A CA 1
ATOM 828 C C . TYR A 1 100 ? -0.083 -23.406 -15.953 1 91.69 100 TYR A C 1
ATOM 830 O O . TYR A 1 100 ? -1.124 -23.328 -15.297 1 91.69 100 TYR A O 1
ATOM 838 N N . ARG A 1 101 ? 0.258 -22.531 -16.828 1 87.19 101 ARG A N 1
ATOM 839 C CA . ARG A 1 101 ? -0.652 -21.438 -17.141 1 87.19 101 ARG A CA 1
ATOM 840 C C . ARG A 1 101 ? -1.788 -21.906 -18.031 1 87.19 101 ARG A C 1
ATOM 842 O O . ARG A 1 101 ? -1.742 -23.016 -18.578 1 87.19 101 ARG A O 1
ATOM 849 N N . LYS A 1 102 ? -2.955 -21.312 -18.062 1 83 102 LYS A N 1
ATOM 850 C CA . LYS A 1 102 ? -4.129 -21.625 -18.875 1 83 102 LYS A CA 1
ATOM 851 C C . LYS A 1 102 ? -4.992 -22.688 -18.203 1 83 102 LYS A C 1
ATOM 853 O O . LYS A 1 102 ? -5.805 -23.344 -18.859 1 83 102 LYS A O 1
ATOM 858 N N . TYR A 1 103 ? -4.684 -23.016 -16.984 1 86.38 103 TYR A N 1
ATOM 859 C CA . TYR A 1 103 ? -5.504 -23.953 -16.234 1 86.38 103 TYR A CA 1
ATOM 860 C C . TYR A 1 103 ? -6.297 -23.219 -15.148 1 86.38 103 TYR A C 1
ATOM 862 O O . TYR A 1 103 ? -6.633 -23.812 -14.117 1 86.38 103 TYR A O 1
ATOM 870 N N . ASN A 1 104 ? -6.449 -21.953 -15.18 1 89.38 104 ASN A N 1
ATOM 871 C CA . ASN A 1 104 ? -7.273 -21.094 -14.328 1 89.38 104 ASN A CA 1
ATOM 872 C C . ASN A 1 104 ? -6.699 -20.984 -12.922 1 89.38 104 ASN A C 1
ATOM 874 O O . ASN A 1 104 ? -7.418 -20.672 -11.977 1 89.38 104 ASN A O 1
ATOM 878 N N . ILE A 1 105 ? -5.465 -21.312 -12.781 1 93.38 105 ILE A N 1
ATOM 879 C CA . ILE A 1 105 ? -4.82 -21.297 -11.477 1 93.38 105 ILE A CA 1
ATOM 880 C C . ILE A 1 105 ? -4.754 -19.859 -10.953 1 93.38 105 ILE A C 1
ATOM 882 O O . ILE A 1 105 ? -5.027 -19.609 -9.773 1 93.38 105 ILE A O 1
ATOM 886 N N . GLY A 1 106 ? -4.434 -18.953 -11.812 1 93.56 106 GLY A N 1
ATOM 887 C CA . GLY A 1 106 ? -4.418 -17.547 -11.422 1 93.56 106 GLY A CA 1
ATOM 888 C C . GLY A 1 106 ? -5.75 -17.062 -10.891 1 93.56 106 GLY A C 1
ATOM 889 O O . GLY A 1 106 ? -5.801 -16.375 -9.867 1 93.56 106 GLY A O 1
ATOM 890 N N . SER A 1 107 ? -6.77 -17.469 -11.57 1 93.44 107 SER A N 1
ATOM 891 C CA . SER A 1 107 ? -8.117 -17.094 -11.156 1 93.44 107 SER A CA 1
ATOM 892 C C . SER A 1 107 ? -8.461 -17.688 -9.797 1 93.44 107 SER A C 1
ATOM 894 O O . SER A 1 107 ? -9.07 -17.016 -8.953 1 93.44 107 SER A O 1
ATOM 896 N N . LYS A 1 108 ? -8.062 -18.875 -9.586 1 94.19 108 LYS A N 1
ATOM 897 C CA . LYS A 1 108 ? -8.352 -19.531 -8.32 1 94.19 108 LYS A CA 1
ATOM 898 C C . LYS A 1 108 ? -7.586 -18.891 -7.168 1 94.19 108 LYS A C 1
ATOM 900 O O . LYS A 1 108 ? -8.109 -18.766 -6.059 1 94.19 108 LYS A O 1
ATOM 905 N N . LEU A 1 109 ? -6.352 -18.5 -7.438 1 96.5 109 LEU A N 1
ATOM 906 C CA . LEU A 1 109 ? -5.578 -17.766 -6.445 1 96.5 109 LEU A CA 1
ATOM 907 C C . LEU A 1 109 ? -6.258 -16.453 -6.09 1 96.5 109 LEU A C 1
ATOM 909 O O . LEU A 1 109 ? -6.406 -16.125 -4.91 1 96.5 109 LEU A O 1
ATOM 913 N N . PHE A 1 110 ? -6.637 -15.789 -7.078 1 95.69 110 PHE A N 1
ATOM 914 C CA . PHE A 1 110 ? -7.328 -14.516 -6.902 1 95.69 110 PHE A CA 1
ATOM 915 C C . PHE A 1 110 ? -8.617 -14.703 -6.109 1 95.69 110 PHE A C 1
ATOM 917 O O . PHE A 1 110 ? -8.914 -13.93 -5.199 1 95.69 110 PHE A O 1
ATOM 924 N N . TYR A 1 111 ? -9.312 -15.719 -6.379 1 94.75 111 TYR A N 1
ATOM 925 C CA . TYR A 1 111 ? -10.547 -16.047 -5.672 1 94.75 111 TYR A CA 1
ATOM 926 C C . TYR A 1 111 ? -10.281 -16.266 -4.188 1 94.75 111 TYR A C 1
ATOM 928 O O . TYR A 1 111 ? -11.094 -15.883 -3.342 1 94.75 111 TYR A O 1
ATOM 936 N N . GLU A 1 112 ? -9.219 -16.891 -3.844 1 96.69 112 GLU A N 1
ATOM 937 C CA . GLU A 1 112 ? -8.898 -17.156 -2.443 1 96.69 112 GLU A CA 1
ATOM 938 C C . GLU A 1 112 ? -8.758 -15.844 -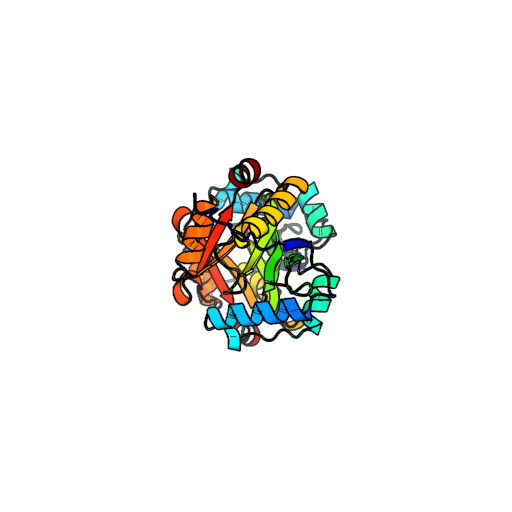1.66 1 96.69 112 GLU A C 1
ATOM 940 O O . GLU A 1 112 ? -9.211 -15.75 -0.519 1 96.69 112 GLU A O 1
ATOM 945 N N . VAL A 1 113 ? -8.148 -14.859 -2.279 1 97.12 113 VAL A N 1
ATOM 946 C CA . VAL A 1 113 ? -7.973 -13.578 -1.598 1 97.12 113 VAL A CA 1
ATOM 947 C C . VAL A 1 113 ? -9.32 -12.883 -1.448 1 97.12 113 VAL A C 1
ATOM 949 O O . VAL A 1 113 ? -9.594 -12.25 -0.425 1 97.12 113 VAL A O 1
ATOM 952 N N . ILE A 1 114 ? -10.141 -13.008 -2.449 1 96.69 114 ILE A N 1
ATOM 953 C CA . ILE A 1 114 ? -11.469 -12.406 -2.4 1 96.69 114 ILE A CA 1
ATOM 954 C C . ILE A 1 114 ? -12.289 -13.062 -1.294 1 96.69 114 ILE A C 1
ATOM 956 O O . ILE A 1 114 ? -12.961 -12.375 -0.5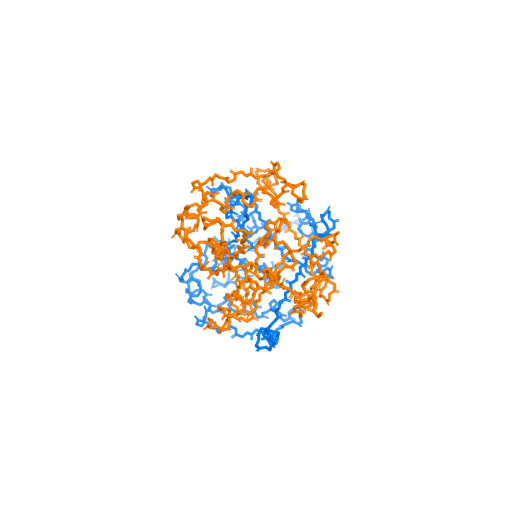19 1 96.69 114 ILE A O 1
ATOM 960 N N . LYS A 1 115 ? -12.273 -14.352 -1.284 1 96.62 115 LYS A N 1
ATOM 961 C CA . LYS A 1 115 ? -12.977 -15.086 -0.238 1 96.62 115 LYS A CA 1
ATOM 962 C C . LYS A 1 115 ? -12.531 -14.633 1.148 1 96.62 115 LYS A C 1
ATOM 964 O O . LYS A 1 115 ? -13.367 -14.414 2.031 1 96.62 115 LYS A O 1
ATOM 969 N N . LEU A 1 116 ? -11.289 -14.484 1.335 1 97.25 116 LEU A N 1
ATOM 970 C CA . LEU A 1 116 ? -10.742 -14.016 2.605 1 97.25 116 LEU A CA 1
ATOM 971 C C . LEU A 1 116 ? -11.227 -12.602 2.914 1 97.25 116 LEU A C 1
ATOM 973 O O . LEU A 1 116 ? -11.547 -12.289 4.062 1 97.25 116 LEU A O 1
ATOM 977 N N . ALA A 1 117 ? -11.203 -11.766 1.881 1 97.19 117 ALA A N 1
ATOM 978 C CA . ALA A 1 117 ? -11.672 -10.391 2.043 1 97.19 117 ALA A CA 1
ATOM 979 C C . ALA A 1 117 ? -13.117 -10.352 2.514 1 97.19 117 ALA A C 1
ATOM 981 O O . ALA A 1 117 ? -13.461 -9.586 3.422 1 97.19 117 ALA A O 1
ATOM 982 N N . LYS A 1 118 ? -13.922 -11.164 1.911 1 95.94 118 LYS A N 1
ATOM 983 C CA . LYS A 1 118 ? -15.32 -11.25 2.322 1 95.94 118 LYS A CA 1
ATOM 984 C C . LYS A 1 118 ? -15.438 -11.711 3.773 1 95.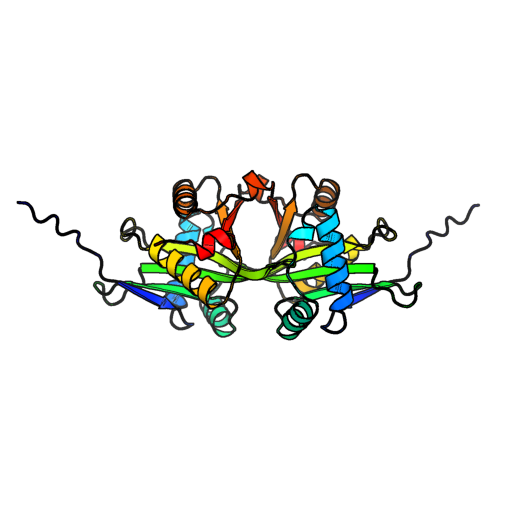94 118 LYS A C 1
ATOM 986 O O . LYS A 1 118 ? -16.156 -11.094 4.566 1 95.94 118 LYS A O 1
ATOM 991 N N . LYS A 1 119 ? -14.766 -12.742 4.066 1 96.44 119 LYS A N 1
ATOM 992 C CA . LYS A 1 119 ? -14.797 -13.305 5.41 1 96.44 119 LYS A CA 1
ATOM 993 C C . LYS A 1 119 ? -14.383 -12.273 6.453 1 96.44 119 LYS A C 1
ATOM 995 O O . LYS A 1 119 ? -14.945 -12.234 7.551 1 96.44 119 LYS A O 1
ATOM 1000 N N . ASN A 1 120 ? -13.398 -11.43 6.137 1 96.12 120 ASN A N 1
ATOM 1001 C CA . ASN A 1 120 ? -12.828 -10.477 7.086 1 96.12 120 ASN A CA 1
ATOM 1002 C C . ASN A 1 120 ? -13.461 -9.094 6.938 1 96.12 120 ASN A C 1
ATOM 1004 O O . ASN A 1 120 ? -12.953 -8.117 7.488 1 96.12 120 ASN A O 1
ATOM 1008 N N . ASN A 1 121 ? -14.469 -8.945 6.062 1 94.56 121 ASN A N 1
ATOM 1009 C CA . ASN A 1 121 ? -15.188 -7.695 5.84 1 94.56 121 ASN A CA 1
ATOM 1010 C C . ASN A 1 121 ? -14.266 -6.605 5.301 1 94.56 121 ASN A C 1
ATOM 1012 O O . ASN A 1 121 ? -14.32 -5.457 5.746 1 94.56 121 ASN A O 1
ATOM 1016 N N . ILE A 1 122 ? -13.336 -7.023 4.473 1 96 122 ILE A N 1
ATOM 1017 C CA . ILE A 1 122 ? -12.477 -6.102 3.744 1 96 122 ILE A CA 1
ATOM 1018 C C . ILE A 1 122 ? -13.258 -5.461 2.6 1 96 122 ILE A C 1
ATOM 1020 O O . ILE A 1 122 ? -13.93 -6.152 1.829 1 96 122 ILE A O 1
ATOM 1024 N N . LYS A 1 123 ? -13.07 -4.129 2.441 1 94.38 123 LYS A N 1
ATOM 1025 C CA . LYS A 1 123 ? -13.945 -3.393 1.529 1 94.38 123 LYS A CA 1
ATOM 1026 C C . LYS A 1 123 ? -13.195 -2.994 0.259 1 94.38 123 LYS A C 1
ATOM 1028 O O . LYS A 1 123 ? -13.773 -2.379 -0.64 1 94.38 123 LYS A O 1
ATOM 1033 N N . LYS A 1 124 ? -11.969 -3.336 0.243 1 95.81 124 LYS A N 1
ATOM 1034 C CA . LYS A 1 124 ? -11.125 -2.941 -0.882 1 95.81 124 LYS A CA 1
ATOM 1035 C C . LYS A 1 124 ? -9.977 -3.93 -1.083 1 95.81 124 LYS A C 1
ATOM 1037 O O . LYS A 1 124 ? -9.383 -4.406 -0.113 1 95.81 124 LYS A O 1
ATOM 1042 N N . ILE A 1 125 ? -9.758 -4.301 -2.322 1 98.12 125 ILE A N 1
ATOM 1043 C CA . ILE A 1 125 ? -8.539 -4.973 -2.748 1 98.12 125 ILE A CA 1
ATOM 1044 C C . ILE A 1 125 ? -7.875 -4.176 -3.869 1 98.12 125 ILE A C 1
ATOM 1046 O O . ILE A 1 125 ? -8.547 -3.74 -4.809 1 98.12 125 ILE A O 1
ATOM 1050 N N . SER A 1 126 ? -6.586 -3.914 -3.736 1 98.25 126 SER A N 1
ATOM 1051 C CA . SER A 1 126 ? -5.883 -3.109 -4.73 1 98.25 126 SER A CA 1
ATOM 1052 C C . SER A 1 126 ? -4.555 -3.748 -5.117 1 98.25 126 SER A C 1
ATOM 1054 O O . SER A 1 126 ? -4.078 -4.664 -4.441 1 98.25 126 SER A O 1
ATOM 1056 N N . TRP A 1 127 ? -4.023 -3.422 -6.238 1 97.88 127 TRP A N 1
ATOM 1057 C CA . TRP A 1 127 ? -2.709 -3.836 -6.715 1 97.88 127 TRP A CA 1
ATOM 1058 C C . TRP A 1 127 ? -2.221 -2.912 -7.828 1 97.88 127 TRP A C 1
ATOM 1060 O O . TRP A 1 127 ? -2.977 -2.076 -8.328 1 97.88 127 TRP A O 1
ATOM 1070 N N . ASN A 1 128 ? -0.946 -2.949 -8.086 1 96.5 128 ASN A N 1
ATOM 1071 C CA . ASN A 1 128 ? -0.36 -2.262 -9.234 1 96.5 128 ASN A CA 1
ATOM 1072 C C . ASN A 1 128 ? -0.119 -3.217 -10.398 1 96.5 128 ASN A C 1
ATOM 1074 O O . ASN A 1 128 ? 0.123 -4.406 -10.188 1 96.5 128 ASN A O 1
ATOM 1078 N N . VAL A 1 129 ? -0.211 -2.689 -11.531 1 94.5 129 VAL A N 1
ATOM 1079 C CA . VAL A 1 129 ? 0.09 -3.447 -12.742 1 94.5 129 VAL A CA 1
ATOM 1080 C C . VAL A 1 129 ? 0.84 -2.561 -13.734 1 94.5 129 VAL A C 1
ATOM 1082 O O . VAL A 1 129 ? 0.579 -1.359 -13.82 1 94.5 129 VAL A O 1
ATOM 1085 N N . LEU A 1 130 ? 1.758 -3.178 -14.438 1 92.56 130 LEU A N 1
ATOM 1086 C CA . LEU A 1 130 ? 2.451 -2.459 -15.5 1 92.56 130 LEU A CA 1
ATOM 1087 C C . LEU A 1 130 ? 1.575 -2.35 -16.75 1 92.56 130 LEU A C 1
ATOM 1089 O O . LEU A 1 130 ? 0.979 -3.338 -17.172 1 92.56 130 LEU A O 1
ATOM 1093 N N . LYS A 1 131 ? 1.59 -1.207 -17.375 1 92.94 131 LYS A N 1
ATOM 1094 C CA . LYS A 1 131 ? 0.697 -0.908 -18.484 1 92.94 131 LYS A CA 1
ATOM 1095 C C . LYS A 1 131 ? 0.952 -1.848 -19.656 1 92.94 131 LYS A C 1
ATOM 1097 O O . LYS A 1 131 ? 0.02 -2.227 -20.375 1 92.94 131 LYS A O 1
ATOM 1102 N N . TRP A 1 132 ? 2.186 -2.182 -19.922 1 91.69 132 TRP A N 1
ATOM 1103 C CA . TRP A 1 132 ? 2.527 -3 -21.078 1 91.69 132 TRP A CA 1
ATOM 1104 C C . TRP A 1 132 ? 2.088 -4.445 -20.875 1 91.69 132 TRP A C 1
ATOM 1106 O O . TRP A 1 132 ? 2.078 -5.238 -21.828 1 91.69 132 TRP A O 1
ATOM 1116 N N . ASN A 1 133 ? 1.79 -4.828 -19.609 1 90.31 133 ASN A N 1
ATOM 1117 C CA . ASN A 1 133 ? 1.404 -6.199 -19.281 1 90.31 133 ASN A CA 1
ATOM 1118 C C . ASN A 1 133 ? -0.047 -6.477 -19.656 1 90.31 133 ASN A C 1
ATOM 1120 O O . ASN A 1 133 ? -0.883 -6.738 -18.797 1 90.31 133 ASN A O 1
ATOM 1124 N N . ILE A 1 134 ? -0.276 -6.582 -20.875 1 92.69 134 ILE A N 1
ATOM 1125 C CA . ILE A 1 134 ? -1.617 -6.656 -21.453 1 92.69 134 ILE A CA 1
ATOM 1126 C C . ILE A 1 134 ? -2.312 -7.93 -20.969 1 92.69 134 ILE A C 1
ATOM 1128 O O . ILE A 1 134 ? -3.482 -7.898 -20.578 1 92.69 134 ILE A O 1
ATOM 1132 N N . PRO A 1 135 ? -1.615 -9.07 -20.938 1 89 135 PRO A N 1
ATOM 1133 C CA . PRO A 1 135 ? -2.268 -10.281 -20.438 1 89 135 PRO A CA 1
ATOM 1134 C C . PRO A 1 135 ? -2.781 -10.117 -19 1 89 135 PRO A C 1
ATOM 1136 O O . PRO A 1 135 ? -3.896 -10.547 -18.688 1 89 135 PRO A O 1
ATOM 1139 N N . ALA A 1 136 ? -1.993 -9.492 -18.141 1 90.56 136 ALA A N 1
ATOM 1140 C CA . ALA A 1 136 ? -2.424 -9.25 -16.75 1 90.56 136 ALA A CA 1
ATOM 1141 C C . ALA A 1 136 ? -3.615 -8.305 -16.719 1 90.56 136 ALA A C 1
ATOM 1143 O O . ALA A 1 136 ? -4.582 -8.539 -15.984 1 90.56 136 ALA A O 1
ATOM 1144 N N . ILE A 1 137 ? -3.545 -7.285 -17.484 1 94.62 137 ILE A N 1
ATOM 1145 C CA . ILE A 1 137 ? -4.602 -6.281 -17.516 1 94.62 137 ILE A CA 1
ATOM 1146 C C . ILE A 1 137 ? -5.914 -6.93 -17.953 1 94.62 137 ILE A C 1
ATOM 1148 O O . ILE A 1 137 ? -6.957 -6.715 -17.328 1 94.62 137 ILE A O 1
ATOM 1152 N N . ASN A 1 138 ? -5.871 -7.711 -19 1 93 138 ASN A N 1
ATOM 1153 C CA . ASN A 1 138 ? -7.055 -8.422 -19.469 1 93 138 ASN A CA 1
ATOM 1154 C C . ASN A 1 138 ? -7.602 -9.367 -18.391 1 93 138 ASN A C 1
ATOM 1156 O O . ASN A 1 138 ? -8.82 -9.477 -18.219 1 93 138 ASN A O 1
ATOM 1160 N N . PHE A 1 139 ? -6.711 -10.008 -17.766 1 91.81 139 PHE A N 1
ATOM 1161 C CA . PHE A 1 139 ? -7.074 -10.891 -16.672 1 91.81 139 PHE A CA 1
ATOM 1162 C C . PHE A 1 139 ? -7.836 -10.133 -15.594 1 91.81 139 PHE A C 1
ATOM 1164 O O . PHE A 1 139 ? -8.922 -10.547 -15.18 1 91.81 139 PHE A O 1
ATOM 1171 N N . TYR A 1 140 ? -7.344 -8.992 -15.133 1 94.81 140 TYR A N 1
ATOM 1172 C CA . TYR A 1 140 ? -7.938 -8.219 -14.047 1 94.81 140 TYR A CA 1
ATOM 1173 C C . TYR A 1 140 ? -9.266 -7.609 -14.484 1 94.81 140 TYR A C 1
ATOM 1175 O O . TYR A 1 140 ? -10.211 -7.535 -13.688 1 94.81 140 TYR A O 1
ATOM 1183 N N . LYS A 1 141 ? -9.32 -7.188 -15.68 1 93.5 141 LYS A N 1
ATOM 1184 C CA . LYS A 1 141 ? -10.578 -6.668 -16.203 1 93.5 141 LYS A CA 1
ATOM 1185 C C . LYS A 1 141 ? -11.664 -7.742 -16.203 1 93.5 141 LYS A C 1
ATOM 1187 O O . LYS A 1 141 ? -12.812 -7.469 -15.844 1 93.5 141 LYS A O 1
ATOM 1192 N N . LYS A 1 142 ? -11.281 -8.945 -16.594 1 91.44 142 LYS A N 1
ATOM 1193 C CA . LYS A 1 142 ? -12.203 -10.078 -16.578 1 91.44 142 LYS A CA 1
ATOM 1194 C C . LYS A 1 142 ? -12.703 -10.344 -15.156 1 91.44 142 LYS A C 1
ATOM 1196 O O . LYS A 1 142 ? -13.836 -10.789 -14.969 1 91.44 142 LYS A O 1
ATOM 1201 N N . MET A 1 143 ? -11.906 -10.023 -14.195 1 91.44 143 MET A N 1
ATOM 1202 C CA . MET A 1 143 ? -12.258 -10.234 -12.797 1 91.44 143 MET A CA 1
ATOM 1203 C C . MET A 1 143 ? -13.125 -9.086 -12.281 1 91.44 143 MET A C 1
ATOM 1205 O O . MET A 1 143 ? -13.539 -9.094 -11.117 1 91.44 143 MET A O 1
ATOM 1209 N N . GLY A 1 144 ? -13.359 -8.031 -13.086 1 93.12 144 GLY A N 1
ATOM 1210 C CA . GLY A 1 144 ? -14.219 -6.926 -12.703 1 93.12 144 GLY A CA 1
ATOM 1211 C C . GLY A 1 144 ? -13.461 -5.781 -12.047 1 93.12 144 GLY A C 1
ATOM 1212 O O . GLY A 1 144 ? -14.07 -4.914 -11.414 1 93.12 144 GLY A O 1
ATOM 1213 N N . ALA A 1 145 ? -12.172 -5.789 -12.188 1 95.94 145 ALA A N 1
ATOM 1214 C CA . ALA A 1 145 ? -11.359 -4.758 -11.547 1 95.94 145 ALA A CA 1
ATOM 1215 C C . ALA A 1 145 ? -11.461 -3.434 -12.297 1 95.94 145 ALA A C 1
ATOM 1217 O O . ALA A 1 145 ? -11.68 -3.412 -13.508 1 95.94 145 ALA A O 1
ATOM 1218 N N . GLU A 1 146 ? -11.289 -2.393 -11.531 1 96.62 146 GLU A N 1
ATOM 1219 C CA . GLU A 1 146 ? -11.258 -1.042 -12.078 1 96.62 146 GLU A CA 1
ATOM 1220 C C . GLU A 1 146 ? -9.836 -0.489 -12.117 1 96.62 146 GLU A C 1
ATOM 1222 O O . GLU A 1 146 ? -9.07 -0.675 -11.172 1 96.62 146 GLU A O 1
ATOM 1227 N N . ASN A 1 147 ? -9.516 0.145 -13.227 1 96.94 147 ASN A N 1
ATOM 1228 C CA . ASN A 1 147 ? -8.258 0.881 -13.328 1 96.94 147 ASN A CA 1
ATOM 1229 C C . ASN A 1 147 ? -8.391 2.299 -12.773 1 96.94 147 ASN A C 1
ATOM 1231 O O . ASN A 1 147 ? -8.844 3.203 -13.484 1 96.94 147 ASN A O 1
ATOM 1235 N N . LEU A 1 148 ? -7.879 2.547 -11.609 1 95.38 148 LEU A N 1
ATOM 1236 C CA . LEU A 1 148 ? -8.062 3.824 -10.93 1 95.38 148 LEU A CA 1
ATOM 1237 C C . LEU A 1 148 ? -7.168 4.898 -11.531 1 95.38 148 LEU A C 1
ATOM 1239 O O . LEU A 1 148 ? -7.449 6.094 -11.406 1 95.38 148 LEU A O 1
ATOM 1243 N N . THR A 1 149 ? -6.086 4.488 -12.109 1 95.75 149 THR A N 1
ATOM 1244 C CA . THR A 1 149 ? -5.254 5.445 -12.828 1 95.75 149 THR A CA 1
ATOM 1245 C C . THR A 1 149 ? -6.039 6.098 -13.969 1 95.75 149 THR A C 1
ATOM 1247 O O . THR A 1 149 ? -5.895 7.293 -14.219 1 95.75 149 THR A O 1
ATOM 1250 N N . GLU A 1 150 ? -6.828 5.324 -14.602 1 93.12 150 GLU A N 1
ATOM 1251 C CA . GLU A 1 150 ? -7.625 5.824 -15.719 1 93.12 150 GLU A CA 1
ATOM 1252 C C . GLU A 1 150 ? -8.898 6.512 -15.227 1 93.12 150 GLU A C 1
ATOM 1254 O O . GLU A 1 150 ? -9.258 7.582 -15.719 1 93.12 150 GLU A O 1
ATOM 1259 N N . THR A 1 151 ? -9.562 6.004 -14.203 1 92.69 151 THR A N 1
ATOM 1260 C CA . THR A 1 151 ? -10.898 6.469 -13.852 1 92.69 151 THR A CA 1
ATOM 1261 C C . THR A 1 151 ? -10.828 7.59 -12.82 1 92.69 151 THR A C 1
ATOM 1263 O O . THR A 1 151 ? -11.719 8.445 -12.75 1 92.69 151 THR A O 1
ATOM 1266 N N . GLU A 1 152 ? -9.742 7.637 -11.953 1 89.75 152 GLU A N 1
ATOM 1267 C CA . GLU A 1 152 ? -9.641 8.625 -10.891 1 89.75 152 GLU A CA 1
ATOM 1268 C C . GLU A 1 152 ? -8.359 9.445 -11.016 1 89.75 152 GLU A C 1
ATOM 1270 O O . GLU A 1 152 ? -8.062 10.289 -10.164 1 89.75 152 GLU A O 1
ATOM 1275 N N . ASP A 1 153 ? -7.617 9.203 -12.055 1 91.19 153 ASP A N 1
ATOM 1276 C CA . ASP A 1 153 ? -6.367 9.922 -12.32 1 91.19 153 ASP A CA 1
ATOM 1277 C C . ASP A 1 153 ? -5.375 9.727 -11.18 1 91.19 153 ASP A C 1
ATOM 1279 O O . ASP A 1 153 ? -4.695 10.672 -10.773 1 91.19 153 ASP A O 1
ATOM 1283 N N . ARG A 1 154 ? -5.359 8.562 -10.586 1 93.19 154 ARG A N 1
ATOM 1284 C CA . ARG A 1 154 ? -4.438 8.242 -9.5 1 93.19 154 ARG A CA 1
ATOM 1285 C C . ARG A 1 154 ? -3.037 7.965 -10.039 1 93.19 154 ARG A C 1
ATOM 1287 O O . ARG A 1 154 ? -2.875 7.215 -11 1 93.19 154 ARG A O 1
ATOM 1294 N N . GLN A 1 155 ? -2.102 8.617 -9.453 1 95.88 155 GLN A N 1
ATOM 1295 C CA . GLN A 1 155 ? -0.702 8.422 -9.82 1 95.88 155 GLN A CA 1
ATOM 1296 C C . GLN A 1 155 ? 0.103 7.879 -8.648 1 95.88 155 GLN A C 1
ATOM 1298 O O . GLN A 1 155 ? -0.118 8.273 -7.5 1 95.88 155 GLN A O 1
ATOM 1303 N N . VAL A 1 156 ? 1.033 7.008 -9.008 1 97 156 VAL A N 1
ATOM 1304 C CA . VAL A 1 156 ? 1.905 6.422 -7.992 1 97 156 VAL A CA 1
ATOM 1305 C C . VAL A 1 156 ? 3.215 7.203 -7.922 1 97 156 VAL A C 1
ATOM 1307 O O . VAL A 1 156 ? 3.93 7.32 -8.922 1 97 156 VAL A O 1
ATOM 1310 N N . PHE A 1 157 ? 3.529 7.754 -6.723 1 97.62 157 PHE A N 1
ATOM 1311 C CA . PHE A 1 157 ? 4.781 8.461 -6.477 1 97.62 157 PHE A CA 1
ATOM 1312 C C . PHE A 1 157 ? 5.652 7.695 -5.488 1 97.62 157 PHE A C 1
ATOM 1314 O O . PHE A 1 157 ? 5.148 6.879 -4.715 1 97.62 157 PHE A O 1
ATOM 1321 N N . ASN A 1 158 ? 6.953 7.934 -5.617 1 97.25 158 ASN A N 1
ATOM 1322 C CA . ASN A 1 158 ? 7.828 7.254 -4.664 1 97.25 158 ASN A CA 1
ATOM 1323 C C . ASN A 1 158 ? 9.141 8.008 -4.48 1 97.25 158 ASN A C 1
ATOM 1325 O O . ASN A 1 158 ? 9.492 8.867 -5.293 1 97.25 158 ASN A O 1
ATOM 1329 N N . LEU A 1 159 ? 9.758 7.816 -3.367 1 96.56 159 LEU A N 1
ATOM 1330 C CA . LEU A 1 159 ? 11.18 8.047 -3.119 1 96.56 159 LEU A CA 1
ATOM 1331 C C . LEU A 1 159 ? 11.93 6.719 -2.998 1 96.56 159 LEU A C 1
ATOM 1333 O O . LEU A 1 159 ? 11.547 5.855 -2.207 1 96.56 159 LEU A O 1
ATOM 1337 N N . ASN A 1 160 ? 12.984 6.598 -3.834 1 94.12 160 ASN A N 1
ATOM 1338 C CA . ASN A 1 160 ? 13.773 5.375 -3.762 1 94.12 160 ASN A CA 1
ATOM 1339 C C . ASN A 1 160 ? 14.891 5.488 -2.721 1 94.12 160 ASN A C 1
ATOM 1341 O O . ASN A 1 160 ? 14.977 6.492 -2.01 1 94.12 160 ASN A O 1
ATOM 1345 N N . GLU A 1 161 ? 15.648 4.453 -2.643 1 93 161 GLU A N 1
ATOM 1346 C CA . GLU A 1 161 ? 16.688 4.375 -1.619 1 93 161 GLU A CA 1
ATOM 1347 C C . GLU A 1 161 ? 17.641 5.555 -1.717 1 93 161 GLU A C 1
ATOM 1349 O O . GLU A 1 161 ? 18.016 6.152 -0.701 1 93 161 GLU A O 1
ATOM 1354 N N . ILE A 1 162 ? 18.062 5.902 -2.889 1 93.31 162 ILE A N 1
ATOM 1355 C CA . ILE A 1 162 ? 19 6.988 -3.117 1 93.31 162 ILE A CA 1
ATOM 1356 C C . ILE A 1 162 ? 18.375 8.32 -2.717 1 93.31 162 ILE A C 1
ATOM 1358 O O . ILE A 1 162 ? 19.016 9.156 -2.074 1 93.31 162 ILE A O 1
ATOM 1362 N N . ASP A 1 163 ? 17.109 8.469 -3.135 1 93.75 163 ASP A N 1
ATOM 1363 C CA . ASP A 1 163 ? 16.391 9.68 -2.773 1 93.75 163 ASP A CA 1
ATOM 1364 C C . ASP A 1 163 ? 16.281 9.828 -1.258 1 93.75 163 ASP A C 1
ATOM 1366 O O . ASP A 1 163 ? 16.469 10.922 -0.726 1 93.75 163 ASP A O 1
ATOM 1370 N N . ILE A 1 164 ? 16.016 8.719 -0.548 1 94.56 164 ILE A N 1
ATOM 1371 C CA . ILE A 1 164 ? 15.867 8.719 0.902 1 94.56 164 ILE A CA 1
ATOM 1372 C C . ILE A 1 164 ? 17.203 9.07 1.558 1 94.56 164 ILE A C 1
ATOM 1374 O O . ILE A 1 164 ? 17.266 9.945 2.422 1 94.56 164 ILE A O 1
ATOM 1378 N N . GLU A 1 165 ? 18.25 8.461 1.12 1 92.94 165 GLU A N 1
ATOM 1379 C CA . GLU A 1 165 ? 19.578 8.656 1.706 1 92.94 165 GLU A CA 1
ATOM 1380 C C . GLU A 1 165 ? 20.062 10.078 1.487 1 92.94 165 GLU A C 1
ATOM 1382 O O . GLU A 1 165 ? 20.688 10.672 2.371 1 92.94 165 GLU A O 1
ATOM 1387 N N . ASN A 1 166 ? 19.688 10.648 0.374 1 91.44 166 ASN A N 1
ATOM 1388 C CA . ASN A 1 166 ? 20.219 11.961 0.005 1 91.44 166 ASN A CA 1
ATOM 1389 C C . ASN A 1 166 ? 19.25 13.078 0.363 1 91.44 166 ASN A C 1
ATOM 1391 O O . ASN A 1 166 ? 19.5 14.242 0.06 1 91.44 166 ASN A O 1
ATOM 1395 N N . PHE A 1 167 ? 18.188 12.594 0.957 1 90.06 167 PHE A N 1
ATOM 1396 C CA . PHE A 1 167 ? 17.188 13.602 1.246 1 90.06 167 PHE A CA 1
ATOM 1397 C C . PHE A 1 167 ? 17.734 14.672 2.186 1 90.06 167 PHE A C 1
ATOM 1399 O O . PHE A 1 167 ? 18.281 14.344 3.242 1 90.06 167 PHE A O 1
ATOM 1406 N N . LYS A 1 168 ? 17.906 15.914 1.617 1 77.38 168 LYS A N 1
ATOM 1407 C CA . LYS A 1 168 ? 18.406 17.047 2.396 1 77.38 168 LYS A CA 1
ATOM 1408 C C . LYS A 1 168 ? 17.281 17.969 2.822 1 77.38 168 LYS A C 1
ATOM 1410 O O . LYS A 1 168 ? 16.344 18.219 2.053 1 77.38 168 LYS A O 1
ATOM 1415 N N . LEU A 1 169 ? 17.031 18.047 4.172 1 65.06 169 LEU A N 1
ATOM 1416 C CA . LEU A 1 169 ? 16.141 19.141 4.562 1 65.06 169 LEU A CA 1
ATOM 1417 C C . LEU A 1 169 ? 16.891 20.469 4.562 1 65.06 169 LEU A C 1
ATOM 1419 O O . LEU A 1 169 ? 18.078 20.516 4.879 1 65.06 169 LEU A O 1
ATOM 1423 N N . MET B 1 1 ? 13.438 50.719 8.906 1 34.44 1 MET B N 1
ATOM 1424 C CA . MET B 1 1 ? 14 49.406 8.742 1 34.44 1 MET B CA 1
ATOM 1425 C C . MET B 1 1 ? 13.039 48.312 9.25 1 34.44 1 MET B C 1
ATOM 1427 O O . MET B 1 1 ? 12.797 48.219 10.453 1 34.44 1 MET B O 1
ATOM 1431 N N . ASN B 1 2 ? 11.742 48.062 8.727 1 37.91 2 ASN B N 1
ATOM 1432 C CA . ASN B 1 2 ? 10.547 47.312 9.062 1 37.91 2 ASN B CA 1
ATOM 1433 C C . ASN B 1 2 ? 10.867 45.844 9.312 1 37.91 2 ASN B C 1
ATOM 1435 O O . ASN B 1 2 ? 11.398 45.156 8.43 1 37.91 2 ASN B O 1
ATOM 1439 N N . ASP B 1 3 ? 11.281 45.5 10.57 1 36.56 3 ASP B N 1
ATOM 1440 C CA . ASP B 1 3 ? 11.562 44.156 11.086 1 36.56 3 ASP B CA 1
ATOM 1441 C C . ASP B 1 3 ? 10.547 43.125 10.586 1 36.56 3 ASP B C 1
ATOM 1443 O O . ASP B 1 3 ? 9.352 43.25 10.891 1 36.56 3 ASP B O 1
ATOM 1447 N N . PHE B 1 4 ? 10.469 42.719 9.336 1 40.12 4 PHE B N 1
ATOM 1448 C CA . PHE B 1 4 ? 9.711 41.594 8.789 1 40.12 4 PHE B CA 1
ATOM 1449 C C . PHE B 1 4 ? 9.641 40.469 9.797 1 40.12 4 PHE B C 1
ATOM 1451 O O . PHE B 1 4 ? 10.648 39.812 10.07 1 40.12 4 PHE B O 1
ATOM 1458 N N . GLU B 1 5 ? 9.016 40.562 11.016 1 40.44 5 GLU B N 1
ATOM 1459 C CA . GLU B 1 5 ? 8.688 39.562 12.008 1 40.44 5 GLU B CA 1
ATOM 1460 C C . GLU B 1 5 ? 8.188 38.281 11.352 1 40.44 5 GLU B C 1
ATOM 1462 O O . GLU B 1 5 ? 7.059 38.219 10.852 1 40.44 5 GLU B O 1
ATOM 1467 N N . ILE B 1 6 ? 8.828 37.562 10.477 1 46.66 6 ILE B N 1
ATOM 1468 C CA . ILE B 1 6 ? 8.422 36.219 10.031 1 46.66 6 ILE B CA 1
ATOM 1469 C C . ILE B 1 6 ? 7.766 35.469 11.18 1 46.66 6 ILE B C 1
ATOM 1471 O O . ILE B 1 6 ? 8.438 35.125 12.156 1 46.66 6 ILE B O 1
ATOM 1475 N N . THR B 1 7 ? 6.656 35.906 11.68 1 52.16 7 THR B N 1
ATOM 1476 C CA . THR B 1 7 ? 5.832 35.281 12.703 1 52.16 7 THR B CA 1
ATOM 1477 C C . THR B 1 7 ? 5.855 33.75 12.555 1 52.16 7 THR B C 1
ATOM 1479 O O . THR B 1 7 ? 5.352 33.219 11.562 1 52.16 7 THR B O 1
ATOM 1482 N N . LYS B 1 8 ? 7.016 33.094 12.773 1 63.03 8 LYS B N 1
ATOM 1483 C CA . LYS B 1 8 ? 7.223 31.656 12.805 1 63.03 8 LYS B CA 1
ATOM 1484 C C . LYS B 1 8 ? 6.223 30.969 13.734 1 63.03 8 LYS B C 1
ATOM 1486 O O . LYS B 1 8 ? 6.07 31.375 14.891 1 63.03 8 LYS B O 1
ATOM 1491 N N . HIS B 1 9 ? 5.047 30.438 13.195 1 78.38 9 HIS B N 1
ATOM 1492 C CA . HIS B 1 9 ? 4.18 29.609 14.031 1 78.38 9 HIS B CA 1
ATOM 1493 C C . HIS B 1 9 ? 4.992 28.609 14.844 1 78.38 9 HIS B C 1
ATOM 1495 O O . HIS B 1 9 ? 5.855 27.922 14.305 1 78.38 9 HIS B O 1
ATOM 1501 N N . LEU B 1 10 ? 5 28.812 16.203 1 88.62 10 LEU B N 1
ATOM 1502 C CA . LEU B 1 10 ? 5.68 27.859 17.062 1 88.62 10 LEU B CA 1
ATOM 1503 C C . LEU B 1 10 ? 4.906 26.547 17.141 1 88.62 10 LEU B C 1
ATOM 1505 O O . LEU B 1 10 ? 3.711 26.547 17.438 1 88.62 10 LEU B O 1
ATOM 1509 N N . TYR B 1 11 ? 5.496 25.516 16.672 1 93.44 11 TYR B N 1
ATOM 1510 C CA . TYR B 1 11 ? 4.891 24.188 16.703 1 93.44 11 TYR B CA 1
ATOM 1511 C C . TYR B 1 11 ? 5.941 23.109 16.938 1 93.44 11 TYR B C 1
ATOM 1513 O O . TYR B 1 11 ? 7.145 23.375 16.844 1 93.44 11 TYR B O 1
ATOM 1521 N N . PHE B 1 12 ? 5.504 21.969 17.359 1 95.56 12 PHE B N 1
ATOM 1522 C CA . PHE B 1 12 ? 6.359 20.781 17.391 1 95.56 12 PHE B CA 1
ATOM 1523 C C . PHE B 1 12 ? 5.656 19.594 16.75 1 95.56 12 PHE B C 1
ATOM 1525 O O . PHE B 1 12 ? 4.434 19.594 16.578 1 95.56 12 PHE B O 1
ATOM 1532 N N . ILE B 1 13 ? 6.441 18.609 16.312 1 97.25 13 ILE B N 1
ATOM 1533 C CA . ILE B 1 13 ? 5.945 17.406 15.656 1 97.25 13 ILE B CA 1
ATOM 1534 C C . ILE B 1 13 ? 6.223 16.188 16.531 1 97.25 13 ILE B C 1
ATOM 1536 O O . ILE B 1 13 ? 7.301 16.078 17.125 1 97.25 13 ILE B O 1
ATOM 1540 N N . LYS B 1 14 ? 5.246 15.32 16.641 1 97.69 14 LYS B N 1
ATOM 1541 C CA . LYS B 1 14 ? 5.422 14.094 17.406 1 97.69 14 LYS B CA 1
ATOM 1542 C C . LYS B 1 14 ? 4.641 12.938 16.781 1 97.69 14 LYS B C 1
ATOM 1544 O O . LYS B 1 14 ? 3.641 13.156 16.094 1 97.69 14 LYS B O 1
ATOM 1549 N N . PRO B 1 15 ? 5.145 11.664 17 1 98.5 15 PRO B N 1
ATOM 1550 C CA . PRO B 1 15 ? 4.27 10.539 16.656 1 98.5 15 PRO B CA 1
ATOM 1551 C C . PRO B 1 15 ? 2.92 10.602 17.359 1 98.5 15 PRO B C 1
ATOM 1553 O O . PRO B 1 15 ? 2.848 10.992 18.531 1 98.5 15 PRO B O 1
ATOM 1556 N N . PHE B 1 16 ? 1.917 10.25 16.625 1 98.44 16 PHE B N 1
ATOM 1557 C CA . PHE B 1 16 ? 0.615 10.273 17.281 1 98.44 16 PHE B CA 1
ATOM 1558 C C . PHE B 1 16 ? 0.342 8.953 17.984 1 98.44 16 PHE B C 1
ATOM 1560 O O . PHE B 1 16 ? 0.984 7.941 17.703 1 98.44 16 PHE B O 1
ATOM 1567 N N . THR B 1 17 ? -0.583 9.023 18.938 1 98.25 17 THR B N 1
ATOM 1568 C CA . THR B 1 17 ? -1.117 7.859 19.641 1 98.25 17 THR B CA 1
ATOM 1569 C C . THR B 1 17 ? -2.635 7.797 19.5 1 98.25 17 THR B C 1
ATOM 1571 O O . THR B 1 17 ? -3.248 8.68 18.891 1 98.25 17 THR B O 1
ATOM 1574 N N . SER B 1 18 ? -3.17 6.73 20.062 1 98.31 18 SER B N 1
ATOM 1575 C CA . SER B 1 18 ? -4.617 6.566 19.984 1 98.31 18 SER B CA 1
ATOM 1576 C C . SER B 1 18 ? -5.348 7.688 20.703 1 98.31 18 SER B C 1
ATOM 1578 O O . SER B 1 18 ? -6.516 7.957 20.438 1 98.31 18 SER B O 1
ATOM 1580 N N . ASN B 1 19 ? -4.668 8.414 21.562 1 98 19 ASN B N 1
ATOM 1581 C CA . ASN B 1 19 ? -5.262 9.562 22.234 1 98 19 ASN B CA 1
ATOM 1582 C C . ASN B 1 19 ? -5.547 10.703 21.266 1 98 19 ASN B C 1
ATOM 1584 O O . ASN B 1 19 ? -6.312 11.609 21.578 1 98 19 ASN B O 1
ATOM 1588 N N . ASP B 1 20 ? -4.984 10.68 20.125 1 98.19 20 ASP B N 1
ATOM 1589 C CA . ASP B 1 20 ? -5.141 11.742 19.141 1 98.19 20 ASP B CA 1
ATOM 1590 C C . ASP B 1 20 ? -6.188 11.367 18.094 1 98.19 20 ASP B C 1
ATOM 1592 O O . ASP B 1 20 ? -6.395 12.102 17.125 1 98.19 20 ASP B O 1
ATOM 1596 N N . ALA B 1 21 ? -6.902 10.266 18.297 1 98.25 21 ALA B N 1
ATOM 1597 C CA . ALA B 1 21 ? -7.746 9.656 17.281 1 98.25 21 ALA B CA 1
ATOM 1598 C C . ALA B 1 21 ? -8.852 10.609 16.828 1 98.25 21 ALA B C 1
ATOM 1600 O O . ALA B 1 21 ? -9.164 10.695 15.648 1 98.25 21 ALA B O 1
ATOM 1601 N N . PHE B 1 22 ? -9.406 11.297 17.75 1 97.94 22 PHE B N 1
ATOM 1602 C CA . PHE B 1 22 ? -10.492 12.203 17.406 1 97.94 22 PHE B CA 1
ATOM 1603 C C . PHE B 1 22 ? -10.016 13.273 16.422 1 97.94 22 PHE B C 1
ATOM 1605 O O . PHE B 1 22 ? -10.656 13.5 15.391 1 97.94 22 PHE B O 1
ATOM 1612 N N . GLU B 1 23 ? -8.922 13.945 16.734 1 97.75 23 GLU B N 1
ATOM 1613 C CA . GLU B 1 23 ? -8.391 15.016 15.891 1 97.75 23 GLU B CA 1
ATOM 1614 C C . GLU B 1 23 ? -7.906 14.469 14.547 1 97.75 23 GLU B C 1
ATOM 1616 O O . GLU B 1 23 ? -8.039 15.133 13.516 1 97.75 23 GLU B O 1
ATOM 1621 N N . ILE B 1 24 ? -7.309 13.297 14.586 1 97.94 24 ILE B N 1
ATOM 1622 C CA . ILE B 1 24 ? -6.844 12.664 13.359 1 97.94 24 ILE B CA 1
ATOM 1623 C C . ILE B 1 24 ? -8.031 12.391 12.438 1 97.94 24 ILE B C 1
ATOM 1625 O O . ILE B 1 24 ? -8 12.75 11.258 1 97.94 24 ILE B O 1
ATOM 1629 N N . ARG B 1 25 ? -9.062 11.812 12.992 1 97.56 25 ARG B N 1
ATOM 1630 C CA . ARG B 1 25 ? -10.25 11.523 12.195 1 97.56 25 ARG B CA 1
ATOM 1631 C C . ARG B 1 25 ? -10.836 12.805 11.609 1 97.56 25 ARG B C 1
ATOM 1633 O O . ARG B 1 25 ? -11.281 12.828 10.461 1 97.56 25 ARG B O 1
ATOM 1640 N N . LYS B 1 26 ? -10.867 13.812 12.406 1 96.56 26 LYS B N 1
ATOM 1641 C CA . LYS B 1 26 ? -11.375 15.102 11.961 1 96.56 26 LYS B CA 1
ATOM 1642 C C . LYS B 1 26 ? -10.578 15.625 10.773 1 96.56 26 LYS B C 1
ATOM 1644 O O . LYS B 1 26 ? -11.156 16.094 9.789 1 96.56 26 LYS B O 1
ATOM 1649 N N . MET B 1 27 ? -9.289 15.547 10.805 1 97 27 MET B N 1
ATOM 1650 C CA . MET B 1 27 ? -8.438 16.031 9.727 1 97 27 MET B CA 1
ATOM 1651 C C . MET B 1 27 ? -8.57 15.156 8.492 1 97 27 MET B C 1
ATOM 1653 O O . MET B 1 27 ? -8.5 15.656 7.363 1 97 27 MET B O 1
ATOM 1657 N N . ILE B 1 28 ? -8.742 13.828 8.719 1 96.62 28 ILE B N 1
ATOM 1658 C CA . ILE B 1 28 ? -9.008 12.945 7.59 1 96.62 28 ILE B CA 1
ATOM 1659 C C . ILE B 1 28 ? -10.273 13.406 6.863 1 96.62 28 ILE B C 1
ATOM 1661 O O . ILE B 1 28 ? -10.289 13.492 5.637 1 96.62 28 ILE B O 1
ATOM 1665 N N . LYS B 1 29 ? -11.273 13.719 7.594 1 94.88 29 LYS B N 1
ATOM 1666 C CA . LYS B 1 29 ? -12.539 14.164 7.02 1 94.88 29 LYS B CA 1
ATOM 1667 C C . LYS B 1 29 ? -12.367 15.484 6.27 1 94.88 29 LYS B C 1
ATOM 1669 O O . LYS B 1 29 ? -12.914 15.664 5.18 1 94.88 29 LYS B O 1
ATOM 1674 N N . GLU B 1 30 ? -11.641 16.406 6.855 1 94 30 GLU B N 1
ATOM 1675 C CA . GLU B 1 30 ? -11.391 17.688 6.203 1 94 30 GLU B CA 1
ATOM 1676 C C . GLU B 1 30 ? -10.664 17.5 4.871 1 94 30 GLU B C 1
ATOM 1678 O O . GLU B 1 30 ? -11.008 18.156 3.881 1 94 30 GLU B O 1
ATOM 1683 N N . LEU B 1 31 ? -9.672 16.625 4.906 1 92.5 31 LEU B N 1
ATOM 1684 C CA . LEU B 1 31 ? -8.93 16.328 3.686 1 92.5 31 LEU B CA 1
ATOM 1685 C C . LEU B 1 31 ? -9.844 15.695 2.643 1 92.5 31 LEU B C 1
ATOM 1687 O O . LEU B 1 31 ? -9.805 16.062 1.468 1 92.5 31 LEU B O 1
ATOM 1691 N N . ALA B 1 32 ? -10.625 14.711 3.057 1 90.56 32 ALA B N 1
ATOM 1692 C CA . ALA B 1 32 ? -11.555 14.023 2.164 1 90.56 32 ALA B CA 1
ATOM 1693 C C . ALA B 1 32 ? -12.531 15.016 1.53 1 90.56 32 ALA B C 1
ATOM 1695 O O . ALA B 1 32 ? -12.836 14.922 0.339 1 90.56 32 ALA B O 1
ATOM 1696 N N . ASP B 1 33 ? -13.023 15.922 2.314 1 88.62 33 ASP B N 1
ATOM 1697 C CA . ASP B 1 33 ? -13.938 16.938 1.811 1 88.62 33 ASP B CA 1
ATOM 1698 C C . ASP B 1 33 ? -13.258 17.828 0.769 1 88.62 33 ASP B C 1
ATOM 1700 O O . ASP B 1 33 ? -13.859 18.172 -0.248 1 88.62 33 ASP B O 1
ATOM 1704 N N . TYR B 1 34 ? -12.047 18.172 1.081 1 84.5 34 TYR B N 1
ATOM 1705 C CA . TYR B 1 34 ? -11.258 18.953 0.13 1 84.5 34 TYR B CA 1
ATOM 1706 C C . TYR B 1 34 ? -11.133 18.219 -1.199 1 84.5 34 TYR B C 1
ATOM 1708 O O . TYR B 1 34 ? -11.211 18.828 -2.266 1 84.5 34 TYR B O 1
ATOM 1716 N N . GLU B 1 35 ? -10.953 16.859 -1.124 1 81.94 35 GLU B N 1
ATOM 1717 C CA . GLU B 1 35 ? -10.766 16.031 -2.318 1 81.94 35 GLU B CA 1
ATOM 1718 C C . GLU B 1 35 ? -12.109 15.641 -2.93 1 81.94 35 GLU B C 1
ATOM 1720 O O . GLU B 1 35 ? -12.148 14.867 -3.893 1 81.94 35 GLU B O 1
ATOM 1725 N N . LYS B 1 36 ? -13.227 16.125 -2.404 1 81.06 36 LYS B N 1
ATOM 1726 C CA . LYS B 1 36 ? -14.586 15.852 -2.852 1 81.06 36 LYS B CA 1
ATOM 1727 C C . LYS B 1 36 ? -14.922 14.367 -2.707 1 81.06 36 LYS B C 1
ATOM 1729 O O . LYS B 1 36 ? -15.641 13.805 -3.539 1 81.06 36 LYS B O 1
ATOM 1734 N N . LEU B 1 37 ? -14.312 13.727 -1.706 1 78.88 37 LEU B N 1
ATOM 1735 C CA . LEU B 1 37 ? -14.492 12.297 -1.475 1 78.88 37 LEU B CA 1
ATOM 1736 C C . LEU B 1 37 ? -15 12.031 -0.058 1 78.88 37 LEU B C 1
ATOM 1738 O O . LEU B 1 37 ? -15.031 10.883 0.389 1 78.88 37 LEU B O 1
ATOM 1742 N N . GLY B 1 38 ? -15.383 13.031 0.67 1 75.69 38 GLY B N 1
ATOM 1743 C CA . GLY B 1 38 ? -15.734 12.945 2.078 1 75.69 38 GLY B CA 1
ATOM 1744 C C . GLY B 1 38 ? -16.891 11.992 2.35 1 75.69 38 GLY B C 1
ATOM 1745 O O . GLY B 1 38 ? -16.938 11.367 3.41 1 75.69 38 GLY B O 1
ATOM 1746 N N . SER B 1 39 ? -17.766 11.773 1.444 1 77.56 39 SER B N 1
ATOM 1747 C CA . SER B 1 39 ? -18.938 10.938 1.624 1 77.56 39 SER B CA 1
ATOM 1748 C C . SER B 1 39 ? -18.578 9.453 1.649 1 77.56 39 SER B C 1
ATOM 1750 O O . SER B 1 39 ? -19.359 8.617 2.09 1 77.56 39 SER B O 1
ATOM 1752 N N . GLN B 1 40 ? -17.422 9.117 1.392 1 79.56 40 GLN B N 1
ATOM 1753 C CA . GLN B 1 40 ? -17 7.723 1.297 1 79.56 40 GLN B CA 1
ATOM 1754 C C . GLN B 1 40 ? -16.391 7.242 2.607 1 79.56 40 GLN B C 1
ATOM 1756 O O . GLN B 1 40 ? -16.188 6.043 2.801 1 79.56 40 GLN B O 1
ATOM 1761 N N . MET B 1 41 ? -16.219 8.172 3.521 1 87.19 41 MET B N 1
ATOM 1762 C CA . MET B 1 41 ? -15.539 7.793 4.762 1 87.19 41 MET B CA 1
ATOM 1763 C C . MET B 1 41 ? -16.469 7 5.668 1 87.19 41 MET B C 1
ATOM 1765 O O . MET B 1 41 ? -17.594 7.434 5.938 1 87.19 41 MET B O 1
ATOM 1769 N N . ILE B 1 42 ? -16 5.891 6.195 1 91.25 42 ILE B N 1
ATOM 1770 C CA . ILE B 1 42 ? -16.844 5.062 7.055 1 91.25 42 ILE B CA 1
ATOM 1771 C C . ILE B 1 42 ? -16.172 4.867 8.406 1 91.25 42 ILE B C 1
ATOM 1773 O O . ILE B 1 42 ? -16.797 4.395 9.359 1 91.25 42 ILE B O 1
ATOM 1777 N N . LEU B 1 43 ? -14.961 5.277 8.547 1 93.38 43 LEU B N 1
ATOM 1778 C CA . LEU B 1 43 ? -14.203 5.012 9.766 1 93.38 43 LEU B CA 1
ATOM 1779 C C . LEU B 1 43 ? -14.719 5.859 10.922 1 93.38 43 LEU B C 1
ATOM 1781 O O . LEU B 1 43 ? -14.914 7.066 10.773 1 93.38 43 LEU B O 1
ATOM 1785 N N . THR B 1 44 ? -14.93 5.211 12.047 1 95.94 44 THR B N 1
ATOM 1786 C CA . THR B 1 44 ? -15.266 5.891 13.289 1 95.94 44 THR B CA 1
ATOM 1787 C C . THR B 1 44 ? -14 6.254 14.062 1 95.94 44 THR B C 1
ATOM 1789 O O . THR B 1 44 ? -12.898 5.816 13.711 1 95.94 44 THR B O 1
ATOM 1792 N N . GLU B 1 45 ? -14.242 7.141 15.039 1 97.5 45 GLU B N 1
ATOM 1793 C CA . GLU B 1 45 ? -13.125 7.441 15.938 1 97.5 45 GLU B CA 1
ATOM 1794 C C . GLU B 1 45 ? -12.562 6.172 16.562 1 97.5 45 GLU B C 1
ATOM 1796 O O . GLU B 1 45 ? -11.344 6.023 16.688 1 97.5 45 GLU B O 1
ATOM 1801 N N . GLU B 1 46 ? -13.453 5.262 16.922 1 98.25 46 GLU B N 1
ATOM 1802 C CA . GLU B 1 46 ? -13.047 4.004 17.547 1 98.25 46 GLU B CA 1
ATOM 1803 C C . GLU B 1 46 ? -12.211 3.164 16.578 1 98.25 46 GLU B C 1
ATOM 1805 O O . GLU B 1 46 ? -11.25 2.506 17 1 98.25 46 GLU B O 1
ATOM 1810 N N . ASP B 1 47 ? -12.555 3.143 15.367 1 97.62 47 ASP B N 1
ATOM 1811 C CA . ASP B 1 47 ? -11.758 2.451 14.359 1 97.62 47 ASP B CA 1
ATOM 1812 C C . ASP B 1 47 ? -10.336 3.002 14.312 1 97.62 47 ASP B C 1
ATOM 1814 O O . ASP B 1 47 ? -9.367 2.238 14.336 1 97.62 47 ASP B O 1
ATOM 1818 N N . VAL B 1 48 ? -10.266 4.32 14.273 1 98.19 48 VAL B N 1
ATOM 1819 C CA . VAL B 1 48 ? -8.969 4.973 14.18 1 98.19 48 VAL B CA 1
ATOM 1820 C C . VAL B 1 48 ? -8.133 4.645 15.422 1 98.19 48 VAL B C 1
ATOM 1822 O O . VAL B 1 48 ? -6.957 4.297 15.312 1 98.19 48 VAL B O 1
ATOM 1825 N N . LYS B 1 49 ? -8.758 4.715 16.578 1 98.5 49 LYS B N 1
ATOM 1826 C CA . LYS B 1 49 ? -8.094 4.352 17.828 1 98.5 49 LYS B CA 1
ATOM 1827 C C . LYS B 1 49 ? -7.516 2.938 17.75 1 98.5 49 LYS B C 1
ATOM 1829 O O . LYS B 1 49 ? -6.336 2.727 18.031 1 98.5 49 LYS B O 1
ATOM 1834 N N . ASN B 1 50 ? -8.297 2.057 17.375 1 98.31 50 ASN B N 1
ATOM 1835 C CA . ASN B 1 50 ? -7.91 0.653 17.312 1 98.31 50 ASN B CA 1
ATOM 1836 C C . ASN B 1 50 ? -6.781 0.428 16.312 1 98.31 50 ASN B C 1
ATOM 1838 O O . ASN B 1 50 ? -5.832 -0.303 16.594 1 98.31 50 ASN B O 1
ATOM 1842 N N . HIS B 1 51 ? -6.922 1.047 15.156 1 98.12 51 HIS B N 1
ATOM 1843 C CA . HIS B 1 51 ? -5.926 0.862 14.109 1 98.12 51 HIS B CA 1
ATOM 1844 C C . HIS B 1 51 ? -4.566 1.415 14.531 1 98.12 51 HIS B C 1
ATOM 1846 O O . HIS B 1 51 ? -3.525 0.878 14.148 1 98.12 51 HIS B O 1
ATOM 1852 N N . ILE B 1 52 ? -4.578 2.461 15.305 1 98.5 52 ILE B N 1
ATOM 1853 C CA . ILE B 1 52 ? -3.34 3 15.859 1 98.5 52 ILE B CA 1
ATOM 1854 C C . ILE B 1 52 ? -2.777 2.041 16.906 1 98.5 52 ILE B C 1
ATOM 1856 O O . ILE B 1 52 ? -1.589 1.714 16.875 1 98.5 52 ILE B O 1
ATOM 1860 N N . ASP B 1 53 ? -3.643 1.551 17.75 1 98.38 53 ASP B N 1
ATOM 1861 C CA . ASP B 1 53 ? -3.217 0.711 18.875 1 98.38 53 ASP B CA 1
ATOM 1862 C C . ASP B 1 53 ? -2.611 -0.599 18.375 1 98.38 53 ASP B C 1
ATOM 1864 O O . ASP B 1 53 ? -1.64 -1.097 18.938 1 98.38 53 ASP B O 1
ATOM 1868 N N . ILE B 1 54 ? -3.154 -1.161 17.375 1 96.31 54 ILE B N 1
ATOM 1869 C CA . ILE B 1 54 ? -2.662 -2.453 16.906 1 96.31 54 ILE B CA 1
ATOM 1870 C C . ILE B 1 54 ? -1.503 -2.242 15.93 1 96.31 54 ILE B C 1
ATOM 1872 O O . ILE B 1 54 ? -0.938 -3.207 15.414 1 96.31 54 ILE B O 1
ATOM 1876 N N . GLY B 1 55 ? -1.2 -1.002 15.578 1 95.94 55 GLY B N 1
ATOM 1877 C CA . GLY B 1 55 ? 0.037 -0.684 14.883 1 95.94 55 GLY B CA 1
ATOM 1878 C C . GLY B 1 55 ? -0.123 -0.63 13.375 1 95.94 55 GLY B C 1
ATOM 1879 O O . GLY B 1 55 ? 0.866 -0.548 12.641 1 95.94 55 GLY B O 1
ATOM 1880 N N . ILE B 1 56 ? -1.348 -0.625 12.875 1 96 56 ILE B N 1
ATOM 1881 C CA . ILE B 1 56 ? -1.556 -0.632 11.43 1 96 56 ILE B CA 1
ATOM 1882 C C . ILE B 1 56 ? -1.508 0.798 10.898 1 96 56 ILE B C 1
ATOM 1884 O O . ILE B 1 56 ? -1.066 1.031 9.773 1 96 56 ILE B O 1
ATOM 1888 N N . LEU B 1 57 ? -2.039 1.688 11.68 1 98.25 57 LEU B N 1
ATOM 1889 C CA . LEU B 1 57 ? -1.99 3.105 11.336 1 98.25 57 LEU B CA 1
ATOM 1890 C C . LEU B 1 57 ? -0.936 3.826 12.172 1 98.25 57 LEU B C 1
ATOM 1892 O O . LEU B 1 57 ? -0.937 3.732 13.398 1 98.25 57 LEU B O 1
ATOM 1896 N N . LYS B 1 58 ? -0.03 4.5 11.469 1 98.56 58 LYS B N 1
ATOM 1897 C CA . LYS B 1 58 ? 1.064 5.242 12.094 1 98.56 58 LYS B CA 1
ATOM 1898 C C . LYS B 1 58 ? 1.168 6.652 11.516 1 98.56 58 LYS B C 1
ATOM 1900 O O . LYS B 1 58 ? 0.622 6.934 10.445 1 98.56 58 LYS B O 1
ATOM 1905 N N . GLY B 1 59 ? 1.906 7.477 12.219 1 98.69 59 GLY B N 1
ATOM 1906 C CA . GLY B 1 59 ? 2.139 8.789 11.641 1 98.69 59 GLY B CA 1
ATOM 1907 C C . GLY B 1 59 ? 2.541 9.828 12.672 1 98.69 59 GLY B C 1
ATOM 1908 O O . GLY B 1 59 ? 3.041 9.484 13.75 1 98.69 59 GLY B O 1
ATOM 1909 N N . PHE B 1 60 ? 2.422 11.086 12.258 1 98.75 60 PHE B N 1
ATOM 1910 C CA . PHE B 1 60 ? 2.836 12.25 13.031 1 98.75 60 PHE B CA 1
ATOM 1911 C C . PHE B 1 60 ? 1.741 13.312 13.055 1 98.75 60 PHE B C 1
ATOM 1913 O O . PHE B 1 60 ? 0.949 13.406 12.109 1 98.75 6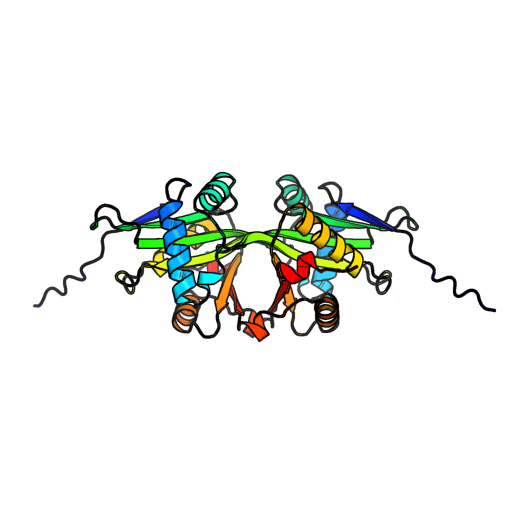0 PHE B O 1
ATOM 1920 N N . ILE B 1 61 ? 1.761 14.055 14.117 1 98.44 61 ILE B N 1
ATOM 1921 C CA . ILE B 1 61 ? 0.911 15.234 14.188 1 98.44 61 ILE B CA 1
ATOM 1922 C C . ILE B 1 61 ? 1.761 16.469 14.508 1 98.44 61 ILE B C 1
ATOM 1924 O O . ILE B 1 61 ? 2.859 16.344 15.055 1 98.44 61 ILE B O 1
ATOM 1928 N N . VAL B 1 62 ? 1.247 17.594 14.094 1 97.69 62 VAL B N 1
ATOM 1929 C CA . VAL B 1 62 ? 1.835 18.906 14.375 1 97.69 62 VAL B CA 1
ATOM 1930 C C . VAL B 1 62 ? 1.001 19.625 15.43 1 97.69 62 VAL B C 1
ATOM 1932 O O . VAL B 1 62 ? -0.203 19.828 15.25 1 97.69 62 VAL B O 1
ATOM 1935 N N . VAL B 1 63 ? 1.675 20.047 16.484 1 96.5 63 VAL B N 1
ATOM 1936 C CA . VAL B 1 63 ? 0.978 20.703 17.594 1 96.5 63 VAL B CA 1
ATOM 1937 C C . VAL B 1 63 ? 1.436 22.156 17.688 1 96.5 63 VAL B C 1
ATOM 1939 O O . VAL B 1 63 ? 2.627 22.438 17.859 1 96.5 63 VAL B O 1
ATOM 1942 N N . SER B 1 64 ? 0.424 23.016 17.547 1 94.31 64 SER B N 1
ATOM 1943 C CA . SER B 1 64 ? 0.72 24.422 17.719 1 94.31 64 SER B CA 1
ATOM 1944 C C . SER B 1 64 ? 1.005 24.766 19.172 1 94.31 64 SER B C 1
ATOM 1946 O O . SER B 1 64 ? 0.297 24.297 20.078 1 94.31 64 SER B O 1
ATOM 1948 N N . GLN B 1 65 ? 2.059 25.453 19.375 1 90.75 65 GLN B N 1
ATOM 1949 C CA . GLN B 1 65 ? 2.383 25.891 20.734 1 90.75 65 GLN B CA 1
ATOM 1950 C C . GLN B 1 65 ? 1.722 27.219 21.047 1 90.75 65 GLN B C 1
ATOM 1952 O O . GLN B 1 65 ? 1.71 27.656 22.203 1 90.75 65 GLN B O 1
ATOM 1957 N N . GLU B 1 66 ? 1.216 27.891 20.156 1 85.25 66 GLU B N 1
ATOM 1958 C CA . GLU B 1 66 ? 0.613 29.203 20.328 1 85.25 66 GLU B CA 1
ATOM 1959 C C . GLU B 1 66 ? -0.883 29.094 20.609 1 85.25 66 GLU B C 1
ATOM 1961 O O . GLU B 1 66 ? -1.462 29.969 21.25 1 85.25 66 GLU B O 1
ATOM 1966 N N . ASN B 1 67 ? -1.501 28.094 20.078 1 77.75 67 ASN B N 1
ATOM 1967 C CA . ASN B 1 67 ? -2.957 28 20.109 1 77.75 67 ASN B CA 1
ATOM 1968 C C . ASN B 1 67 ? -3.422 26.828 20.969 1 77.75 67 ASN B C 1
ATOM 1970 O O . ASN B 1 67 ? -4.133 25.938 20.5 1 77.75 67 ASN B O 1
ATOM 1974 N N . SER B 1 68 ? -3.172 26.875 22.328 1 82.81 68 SER B N 1
ATOM 1975 C CA . SER B 1 68 ? -3.684 25.891 23.266 1 82.81 68 SER B CA 1
ATOM 1976 C C . SER B 1 68 ? -3.361 24.469 22.828 1 82.81 68 SER B C 1
ATOM 1978 O O . SER B 1 68 ? -4.207 23.578 22.922 1 82.81 68 SER B O 1
ATOM 1980 N N . ASN B 1 69 ? -2.395 24.266 22.109 1 87.75 69 ASN B N 1
ATOM 1981 C CA . ASN B 1 69 ? -1.899 22.953 21.703 1 87.75 69 ASN B CA 1
ATOM 1982 C C . ASN B 1 69 ? -2.82 22.312 20.656 1 87.75 69 ASN B C 1
ATOM 1984 O O . ASN B 1 69 ? -3.082 21.109 20.719 1 87.75 69 ASN B O 1
ATOM 1988 N N . GLU B 1 70 ? -3.33 23.172 19.828 1 93.31 70 GLU B N 1
ATOM 1989 C CA . GLU B 1 70 ? -4.148 22.688 18.719 1 93.31 70 GLU B CA 1
ATOM 1990 C C . GLU B 1 70 ? -3.328 21.828 17.766 1 93.31 70 GLU B C 1
ATOM 1992 O O . GLU B 1 70 ? -2.184 22.172 17.453 1 93.31 70 GLU B O 1
ATOM 1997 N N . ILE B 1 71 ? -3.926 20.688 17.375 1 96.69 71 ILE B N 1
ATOM 1998 C CA . ILE B 1 71 ? -3.32 19.891 16.312 1 96.69 71 ILE B CA 1
ATOM 1999 C C . ILE B 1 71 ? -3.635 20.516 14.961 1 96.69 71 ILE B C 1
ATOM 2001 O O . ILE B 1 71 ? -4.805 20.688 14.602 1 96.69 71 ILE B O 1
ATOM 2005 N N . ILE B 1 72 ? -2.551 20.859 14.18 1 96.56 72 ILE B N 1
ATOM 2006 C CA . ILE B 1 72 ? -2.775 21.719 13.023 1 96.56 72 ILE B CA 1
ATOM 2007 C C . ILE B 1 72 ? -2.357 20.969 11.75 1 96.56 72 ILE B C 1
ATOM 2009 O O . ILE B 1 72 ? -2.502 21.5 10.641 1 96.56 72 ILE B O 1
ATOM 2013 N N . GLY B 1 73 ? -1.863 19.734 11.859 1 97.81 73 GLY B N 1
ATOM 2014 C CA . GLY B 1 73 ? -1.458 18.922 10.719 1 97.81 73 GLY B CA 1
ATOM 2015 C C . GLY B 1 73 ? -1.194 17.469 11.07 1 97.81 73 GLY B C 1
ATOM 2016 O O . GLY B 1 73 ? -1.104 17.125 12.25 1 97.81 73 GLY B O 1
ATOM 2017 N N . MET B 1 74 ? -1.123 16.703 10.008 1 98.56 74 MET B N 1
ATOM 2018 C CA . MET B 1 74 ? -0.882 15.273 10.211 1 98.56 74 MET B CA 1
ATOM 2019 C C . MET B 1 74 ? -0.232 14.656 8.977 1 98.56 74 MET B C 1
ATOM 2021 O O . MET B 1 74 ? -0.325 15.203 7.879 1 98.56 74 MET B O 1
ATOM 2025 N N . LEU B 1 75 ? 0.448 13.633 9.188 1 98.5 75 LEU B N 1
ATOM 2026 C CA . LEU B 1 75 ? 0.883 12.68 8.172 1 98.5 75 LEU B CA 1
ATOM 2027 C C . LEU B 1 75 ? 0.579 11.25 8.609 1 98.5 75 LEU B C 1
ATOM 2029 O O . LEU B 1 75 ? 0.967 10.836 9.703 1 98.5 75 LEU B O 1
ATOM 2033 N N . LEU B 1 76 ? -0.175 10.523 7.789 1 98.69 76 LEU B N 1
ATOM 2034 C CA . LEU B 1 76 ? -0.538 9.125 8.023 1 98.69 76 LEU B CA 1
ATOM 2035 C C . LEU B 1 76 ? 0.254 8.203 7.109 1 98.69 76 LEU B C 1
ATOM 2037 O O . LEU B 1 76 ? 0.357 8.445 5.906 1 98.69 76 LEU B O 1
ATOM 2041 N N . TYR B 1 77 ? 0.816 7.168 7.703 1 98.69 77 TYR B N 1
ATOM 2042 C CA . TYR B 1 77 ? 1.455 6.156 6.871 1 98.69 77 TYR B CA 1
ATOM 2043 C C . TYR B 1 77 ? 1.253 4.766 7.453 1 98.69 77 TYR B C 1
ATOM 2045 O O . TYR B 1 77 ? 0.77 4.617 8.578 1 98.69 77 TYR B O 1
ATOM 2053 N N . TYR B 1 78 ? 1.474 3.76 6.734 1 98.44 78 TYR B N 1
ATOM 2054 C CA . TYR B 1 78 ? 1.462 2.363 7.156 1 98.44 78 TYR B CA 1
ATOM 2055 C C . TYR B 1 78 ? 2.623 1.598 6.535 1 98.44 78 TYR B C 1
ATOM 2057 O O . TYR B 1 78 ? 3.326 2.121 5.668 1 98.44 78 TYR B O 1
ATOM 2065 N N . ILE B 1 79 ? 2.875 0.438 7.043 1 98 79 ILE B N 1
ATOM 2066 C CA . ILE B 1 79 ? 3.949 -0.404 6.527 1 98 79 ILE B CA 1
ATOM 2067 C C . ILE B 1 79 ? 3.424 -1.267 5.383 1 98 79 ILE B C 1
ATOM 2069 O O . ILE B 1 79 ? 2.547 -2.109 5.582 1 98 79 ILE B O 1
ATOM 2073 N N . ALA B 1 80 ? 3.906 -0.971 4.203 1 98.38 80 ALA B N 1
ATOM 2074 C CA . ALA B 1 80 ? 3.621 -1.755 3.004 1 98.38 80 ALA B CA 1
ATOM 2075 C C . ALA B 1 80 ? 4.73 -2.77 2.736 1 98.38 80 ALA B C 1
ATOM 2077 O O . ALA B 1 80 ? 5.641 -2.932 3.551 1 98.38 80 ALA B O 1
ATOM 2078 N N . TYR B 1 81 ? 4.566 -3.549 1.622 1 98.06 81 TYR B N 1
ATOM 2079 C CA . TYR B 1 81 ? 5.547 -4.602 1.368 1 98.06 81 TYR B CA 1
ATOM 2080 C C . TYR B 1 81 ? 5.922 -4.652 -0.108 1 98.06 81 TYR B C 1
ATOM 2082 O O . TYR B 1 81 ? 5.051 -4.559 -0.979 1 98.06 81 TYR B O 1
ATOM 2090 N N . SER B 1 82 ? 7.121 -4.73 -0.352 1 96.19 82 SER B N 1
ATOM 2091 C CA . SER B 1 82 ? 7.715 -4.988 -1.659 1 96.19 82 SER B CA 1
ATOM 2092 C C . SER B 1 82 ? 8.344 -6.375 -1.716 1 96.19 82 SER B C 1
ATOM 2094 O O . SER B 1 82 ? 9.195 -6.711 -0.889 1 96.19 82 SER B O 1
ATOM 2096 N N . SER B 1 83 ? 7.934 -7.172 -2.656 1 95.19 83 SER B N 1
ATOM 2097 C CA . SER B 1 83 ? 8.5 -8.508 -2.793 1 95.19 83 SER B CA 1
ATOM 2098 C C . SER B 1 83 ? 9.977 -8.445 -3.178 1 95.19 83 SER B C 1
ATOM 2100 O O . SER B 1 83 ? 10.688 -9.445 -3.096 1 95.19 83 SER B O 1
ATOM 2102 N N . TRP B 1 84 ? 10.477 -7.258 -3.52 1 92.88 84 TRP B N 1
ATOM 2103 C CA . TRP B 1 84 ? 11.867 -7.102 -3.926 1 92.88 84 TRP B CA 1
ATOM 2104 C C . TRP B 1 84 ? 12.695 -6.461 -2.812 1 92.88 84 TRP B C 1
ATOM 2106 O O . TRP B 1 84 ? 13.867 -6.797 -2.627 1 92.88 84 TRP B O 1
ATOM 2116 N N . LYS B 1 85 ? 12.023 -5.578 -2.037 1 92.56 85 LYS B N 1
ATOM 2117 C CA . LYS B 1 85 ? 12.805 -4.727 -1.147 1 92.56 85 LYS B CA 1
ATOM 2118 C C . LYS B 1 85 ? 12.375 -4.914 0.306 1 92.56 85 LYS B C 1
ATOM 2120 O O . LYS B 1 85 ? 13.055 -4.441 1.222 1 92.56 85 LYS B O 1
ATOM 2125 N N . GLY B 1 86 ? 11.273 -5.633 0.488 1 95.88 86 GLY B N 1
ATOM 2126 C CA . GLY B 1 86 ? 10.773 -5.801 1.844 1 95.88 86 GLY B CA 1
ATOM 2127 C C . GLY B 1 86 ? 9.844 -4.684 2.281 1 95.88 86 GLY B C 1
ATOM 2128 O O . GLY B 1 86 ? 9.234 -4.02 1.447 1 95.88 86 GLY B O 1
ATOM 2129 N N . PRO B 1 87 ? 9.703 -4.535 3.611 1 97.44 87 PRO B N 1
ATOM 2130 C CA . PRO B 1 87 ? 8.797 -3.512 4.141 1 97.44 87 PRO B CA 1
ATOM 2131 C C . PRO B 1 87 ? 9.188 -2.1 3.717 1 97.44 87 PRO B C 1
ATOM 2133 O O . PRO B 1 87 ? 10.383 -1.78 3.652 1 97.44 87 PRO B O 1
ATOM 2136 N N . PHE B 1 88 ? 8.203 -1.318 3.393 1 98.06 88 PHE B N 1
ATOM 2137 C CA . PHE B 1 88 ? 8.422 0.094 3.102 1 98.06 88 PHE B CA 1
ATOM 2138 C C . PHE B 1 88 ? 7.262 0.938 3.613 1 98.06 88 PHE B C 1
ATOM 2140 O O . PHE B 1 88 ? 6.273 0.401 4.121 1 98.06 88 PHE B O 1
ATOM 2147 N N . TYR B 1 89 ? 7.434 2.25 3.627 1 98.5 89 TYR B N 1
ATOM 2148 C CA . TYR B 1 89 ? 6.387 3.133 4.133 1 98.5 89 TYR B CA 1
ATOM 2149 C C . TYR B 1 89 ? 5.496 3.627 2.996 1 98.5 89 TYR B C 1
ATOM 2151 O O . TYR B 1 89 ? 5.992 4.059 1.952 1 98.5 89 TYR B O 1
ATOM 2159 N N . PHE B 1 90 ? 4.223 3.494 3.191 1 98.81 90 PHE B N 1
ATOM 2160 C CA . PHE B 1 90 ? 3.24 4.082 2.285 1 98.81 90 PHE B CA 1
ATOM 2161 C C . PHE B 1 90 ? 2.514 5.242 2.953 1 98.81 90 PHE B C 1
ATOM 2163 O O . PHE B 1 90 ? 1.836 5.059 3.965 1 98.81 90 PHE B O 1
ATOM 2170 N N . ILE B 1 91 ? 2.697 6.453 2.428 1 98.56 91 ILE B N 1
ATOM 2171 C CA . ILE B 1 91 ? 2.043 7.641 2.969 1 98.56 91 ILE B CA 1
ATOM 2172 C C . ILE B 1 91 ? 0.609 7.719 2.453 1 98.56 91 ILE B C 1
ATOM 2174 O O . ILE B 1 91 ? 0.381 7.785 1.243 1 98.56 91 ILE B O 1
ATOM 2178 N N . GLU B 1 92 ? -0.283 7.723 3.359 1 97.56 92 GLU B N 1
ATOM 2179 C CA . GLU B 1 92 ? -1.701 7.742 3.012 1 97.56 92 GLU B CA 1
ATOM 2180 C C . GLU B 1 92 ? -2.229 9.172 2.932 1 97.56 92 GLU B C 1
ATOM 2182 O O . GLU B 1 92 ? -2.992 9.508 2.023 1 97.56 92 GLU B O 1
ATOM 2187 N N . ASP B 1 93 ? -1.846 9.969 3.91 1 96.5 93 ASP B N 1
ATOM 2188 C CA . ASP B 1 93 ? -2.344 11.344 3.947 1 96.5 93 ASP B CA 1
ATOM 2189 C C . ASP B 1 93 ? -1.286 12.297 4.496 1 96.5 93 ASP B C 1
ATOM 2191 O O . ASP B 1 93 ? -0.548 11.945 5.422 1 96.5 93 ASP B O 1
ATOM 2195 N N . ILE B 1 94 ? -1.252 13.422 3.932 1 96.06 94 ILE B N 1
ATOM 2196 C CA . ILE B 1 94 ? -0.606 14.602 4.496 1 96.06 94 ILE B CA 1
ATOM 2197 C C . ILE B 1 94 ? -1.577 15.781 4.473 1 96.06 94 ILE B C 1
ATOM 2199 O O . ILE B 1 94 ? -2.225 16.047 3.455 1 96.06 94 ILE B O 1
ATOM 2203 N N . TYR B 1 95 ? -1.741 16.375 5.613 1 96.19 95 TYR B N 1
ATOM 2204 C CA . TYR B 1 95 ? -2.73 17.438 5.73 1 96.19 95 TYR B CA 1
ATOM 2205 C C . TYR B 1 95 ? -2.264 18.516 6.707 1 96.19 95 TYR B C 1
ATOM 2207 O O . TYR B 1 95 ? -1.745 18.203 7.781 1 96.19 95 TYR B O 1
ATOM 2215 N N . VAL B 1 96 ? -2.365 19.688 6.277 1 95.94 96 VAL B N 1
ATOM 2216 C CA . VAL B 1 96 ? -2.158 20.859 7.113 1 95.94 96 VAL B CA 1
ATOM 2217 C C . VAL B 1 96 ? -3.373 21.781 7.02 1 95.94 96 VAL B C 1
ATOM 2219 O O . VAL B 1 96 ? -3.871 22.062 5.926 1 95.94 96 VAL B O 1
ATOM 2222 N N . LYS B 1 97 ? -3.875 22.219 8.172 1 94.69 97 LYS B N 1
ATOM 2223 C CA . LYS B 1 97 ? -4.992 23.156 8.156 1 94.69 97 LYS B CA 1
ATOM 2224 C C . LYS B 1 97 ? -4.68 24.375 7.293 1 94.69 97 LYS B C 1
ATOM 2226 O O . LYS B 1 97 ? -3.555 24.875 7.305 1 94.69 97 LYS B O 1
ATOM 2231 N N . ASP B 1 98 ? -5.695 24.828 6.66 1 91.75 98 ASP B N 1
ATOM 2232 C CA . ASP B 1 98 ? -5.551 25.859 5.645 1 91.75 98 ASP B CA 1
ATOM 2233 C C . ASP B 1 98 ? -4.832 27.078 6.211 1 91.75 98 ASP B C 1
ATOM 2235 O O . ASP B 1 98 ? -3.9 27.609 5.594 1 91.75 98 ASP B O 1
ATOM 2239 N N . LYS B 1 99 ? -5.188 27.516 7.355 1 89.5 99 LYS B N 1
ATOM 2240 C CA . LYS B 1 99 ? -4.664 28.734 7.969 1 89.5 99 LYS B CA 1
ATOM 2241 C 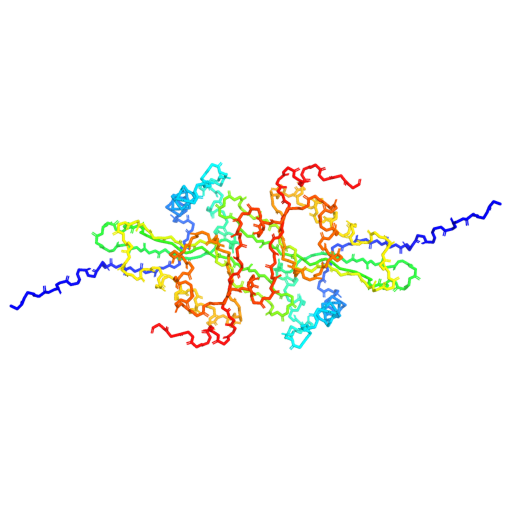C . LYS B 1 99 ? -3.178 28.594 8.281 1 89.5 99 LYS B C 1
ATOM 2243 O O . LYS B 1 99 ? -2.494 29.594 8.523 1 89.5 99 LYS B O 1
ATOM 2248 N N . TYR B 1 100 ? -2.717 27.391 8.289 1 91.81 100 TYR B N 1
ATOM 2249 C CA . TYR B 1 100 ? -1.335 27.156 8.695 1 91.81 100 TYR B CA 1
ATOM 2250 C C . TYR B 1 100 ? -0.488 26.688 7.52 1 91.81 100 TYR B C 1
ATOM 2252 O O . TYR B 1 100 ? 0.63 26.203 7.703 1 91.81 100 TYR B O 1
ATOM 2260 N N . ARG B 1 101 ? -1.01 26.766 6.355 1 87.62 101 ARG B N 1
ATOM 2261 C CA . ARG B 1 101 ? -0.252 26.359 5.176 1 87.62 101 ARG B CA 1
ATOM 2262 C C . ARG B 1 101 ? 0.752 27.438 4.777 1 87.62 101 ARG B C 1
ATOM 2264 O O . ARG B 1 101 ? 0.714 28.562 5.301 1 87.62 101 ARG B O 1
ATOM 2271 N N . LYS B 1 102 ? 1.827 27.156 4.098 1 83.81 102 LYS B N 1
ATOM 2272 C CA . LYS B 1 102 ? 2.877 28.047 3.623 1 83.81 102 LYS B CA 1
ATOM 2273 C C . LYS B 1 102 ? 3.902 28.328 4.719 1 83.81 102 LYS B C 1
ATOM 2275 O O . LYS B 1 102 ? 4.625 29.312 4.664 1 83.81 102 LYS B O 1
ATOM 2280 N N . TYR B 1 103 ? 3.852 27.562 5.777 1 86.81 103 TYR B N 1
ATOM 2281 C CA . TYR B 1 103 ? 4.848 27.672 6.836 1 86.81 103 TYR B CA 1
ATOM 2282 C C . TYR B 1 103 ? 5.754 26.438 6.852 1 86.81 103 TYR B C 1
ATOM 2284 O O . TYR B 1 103 ? 6.285 26.062 7.902 1 86.81 103 TYR B O 1
ATOM 2292 N N . ASN B 1 104 ? 5.809 25.641 5.84 1 89.75 104 ASN B N 1
ATOM 2293 C CA . ASN B 1 104 ? 6.699 24.516 5.609 1 89.75 104 ASN B CA 1
ATOM 2294 C C . ASN B 1 104 ? 6.348 23.328 6.512 1 89.75 104 ASN B C 1
ATOM 2296 O O . ASN B 1 104 ? 7.176 22.453 6.738 1 89.75 104 ASN B O 1
ATOM 2300 N N . ILE B 1 105 ? 5.172 23.359 7.035 1 93.5 105 ILE B N 1
ATOM 2301 C CA . ILE B 1 105 ? 4.742 22.297 7.945 1 93.5 105 ILE B CA 1
ATOM 2302 C C . ILE B 1 105 ? 4.652 20.969 7.199 1 93.5 105 ILE B C 1
ATOM 2304 O O . ILE B 1 105 ? 5.09 19.938 7.703 1 93.5 105 ILE B O 1
ATOM 2308 N N . GLY B 1 106 ? 4.133 21.016 6.016 1 93.69 106 GLY B N 1
ATOM 2309 C CA . GLY B 1 106 ? 4.078 19.828 5.199 1 93.69 106 GLY B CA 1
ATOM 2310 C C . GLY B 1 106 ? 5.441 19.203 4.949 1 93.69 106 GLY B C 1
ATOM 2311 O O . GLY B 1 106 ? 5.605 17.984 5.07 1 93.69 106 GLY B O 1
ATOM 2312 N N . SER B 1 107 ? 6.352 20.062 4.66 1 93.5 107 SER B N 1
ATOM 2313 C CA . SER B 1 107 ? 7.719 19.609 4.418 1 93.5 107 SER B CA 1
ATOM 2314 C C . SER B 1 107 ? 8.32 18.984 5.672 1 93.5 107 SER B C 1
ATOM 2316 O O . SER B 1 107 ? 9 17.953 5.594 1 93.5 107 SER B O 1
ATOM 2318 N N . LYS B 1 108 ? 8.047 19.547 6.773 1 94.25 108 LYS B N 1
ATOM 2319 C CA . LYS B 1 108 ? 8.586 19.047 8.031 1 94.25 108 LYS B CA 1
ATOM 2320 C C . LYS B 1 108 ? 7.973 17.688 8.383 1 94.25 108 LYS B C 1
ATOM 2322 O O . LYS B 1 108 ? 8.656 16.812 8.906 1 94.25 108 LYS B O 1
ATOM 2327 N N . LEU B 1 109 ? 6.695 17.547 8.117 1 96.5 109 LEU B N 1
ATOM 2328 C CA . LEU B 1 109 ? 6.039 16.266 8.305 1 96.5 109 LEU B CA 1
ATOM 2329 C C . LEU B 1 109 ? 6.668 15.195 7.41 1 96.5 109 LEU B C 1
ATOM 2331 O O . LEU B 1 109 ? 6.984 14.094 7.875 1 96.5 109 LEU B O 1
ATOM 2335 N N . PHE B 1 110 ? 6.824 15.547 6.227 1 95.69 110 PHE B N 1
ATOM 2336 C CA . PHE B 1 110 ? 7.441 14.641 5.258 1 95.69 110 PHE B CA 1
ATOM 2337 C C . PHE B 1 110 ? 8.852 14.266 5.691 1 95.69 110 PHE B C 1
ATOM 2339 O O . PHE B 1 110 ? 9.242 13.102 5.621 1 95.69 110 PHE B O 1
ATOM 2346 N N . TYR B 1 111 ? 9.578 15.18 6.188 1 94.75 111 TYR B N 1
ATOM 2347 C CA . TYR B 1 111 ? 10.93 14.945 6.68 1 94.75 111 TYR B CA 1
ATOM 2348 C C . TYR B 1 111 ? 10.93 13.938 7.824 1 94.75 111 TYR B C 1
ATOM 2350 O O . TYR B 1 111 ? 11.828 13.102 7.926 1 94.75 111 TYR B O 1
ATOM 2358 N N . GLU B 1 112 ? 9.977 13.992 8.688 1 96.69 112 GLU B N 1
ATOM 2359 C CA . GLU B 1 112 ? 9.906 13.07 9.812 1 96.69 112 GLU B CA 1
ATOM 2360 C C . GLU B 1 112 ? 9.797 11.625 9.336 1 96.69 112 GLU B C 1
ATOM 2362 O O . GLU B 1 112 ? 10.422 10.727 9.906 1 96.69 112 GLU B O 1
ATOM 2367 N N . VAL B 1 113 ? 9.016 11.414 8.297 1 97.06 113 VAL B N 1
ATOM 2368 C CA . VAL B 1 113 ? 8.852 10.062 7.785 1 97.06 113 VAL B CA 1
ATOM 2369 C C . VAL B 1 113 ? 10.148 9.594 7.125 1 97.06 113 VAL B C 1
ATOM 2371 O O . VAL B 1 113 ? 10.523 8.43 7.242 1 97.06 113 VAL B O 1
ATOM 2374 N N . ILE B 1 114 ? 10.805 10.492 6.457 1 96.62 114 ILE B N 1
ATOM 2375 C CA . ILE B 1 114 ? 12.07 10.156 5.812 1 96.62 114 ILE B CA 1
ATOM 2376 C C . ILE B 1 114 ? 13.109 9.797 6.871 1 96.62 114 ILE B C 1
ATOM 2378 O O . ILE B 1 114 ? 13.836 8.812 6.727 1 96.62 114 ILE B O 1
ATOM 2382 N N . LYS B 1 115 ? 13.203 10.625 7.859 1 96.56 115 LYS B N 1
ATOM 2383 C CA . LYS B 1 115 ? 14.117 10.359 8.961 1 96.56 115 LYS B CA 1
ATOM 2384 C C . LYS B 1 115 ? 13.875 8.977 9.562 1 96.56 115 LYS B C 1
ATOM 2386 O O . LYS B 1 115 ? 14.82 8.234 9.82 1 96.56 115 LYS B O 1
ATOM 2391 N N . LEU B 1 116 ? 12.664 8.648 9.773 1 97.19 116 LEU B N 1
ATOM 2392 C CA . LEU B 1 116 ? 12.297 7.344 10.305 1 97.19 116 LEU B CA 1
ATOM 2393 C C . LEU B 1 116 ? 12.711 6.23 9.344 1 97.19 116 LEU B C 1
ATOM 2395 O O . LEU B 1 116 ? 13.195 5.18 9.781 1 97.19 116 LEU B O 1
ATOM 2399 N N . ALA B 1 117 ? 12.453 6.469 8.062 1 97.12 117 ALA B N 1
ATOM 2400 C CA . ALA B 1 117 ? 12.828 5.492 7.047 1 97.12 117 ALA B CA 1
ATOM 2401 C C . ALA B 1 117 ? 14.328 5.215 7.074 1 97.12 117 ALA B C 1
ATOM 2403 O O . ALA B 1 117 ? 14.75 4.059 7.012 1 97.12 117 ALA B O 1
ATOM 2404 N N . LYS B 1 118 ? 15.086 6.258 7.176 1 95.81 118 LYS B N 1
ATOM 2405 C CA . LYS B 1 118 ? 16.531 6.105 7.273 1 95.81 118 LYS B CA 1
ATOM 2406 C C . LYS B 1 118 ? 16.922 5.309 8.516 1 95.81 118 LYS B C 1
ATOM 2408 O O . LYS B 1 118 ? 17.703 4.359 8.43 1 95.81 118 LYS B O 1
ATOM 2413 N N . LYS B 1 119 ? 16.391 5.703 9.586 1 96.38 119 LYS B N 1
ATOM 2414 C CA . LYS B 1 119 ? 16.688 5.051 10.859 1 96.38 119 LYS B CA 1
ATOM 2415 C C . LYS B 1 119 ? 16.359 3.559 10.797 1 96.38 119 LYS B C 1
ATOM 2417 O O . LYS B 1 119 ? 17.094 2.74 11.359 1 96.38 119 LYS B O 1
ATOM 2422 N N . ASN B 1 120 ? 15.273 3.186 10.109 1 96.06 120 ASN B N 1
ATOM 2423 C CA . ASN B 1 120 ? 14.797 1.808 10.078 1 96.06 120 ASN B CA 1
ATOM 2424 C C . ASN B 1 120 ? 15.281 1.076 8.836 1 96.06 120 ASN B C 1
ATOM 2426 O O . ASN B 1 120 ? 14.797 -0.01 8.516 1 96.06 120 ASN B O 1
ATOM 2430 N N . ASN B 1 121 ? 16.125 1.71 8.008 1 94.5 121 ASN B N 1
ATOM 2431 C CA . ASN B 1 121 ? 16.703 1.125 6.801 1 94.5 121 ASN B CA 1
ATOM 2432 C C . ASN B 1 121 ? 15.625 0.77 5.781 1 94.5 121 ASN B C 1
ATOM 2434 O O . ASN B 1 121 ? 15.664 -0.305 5.18 1 94.5 121 ASN B O 1
ATOM 2438 N N . ILE B 1 122 ? 14.617 1.598 5.734 1 96 122 ILE B N 1
ATOM 2439 C CA . ILE B 1 122 ? 13.586 1.493 4.715 1 96 122 ILE B CA 1
ATOM 2440 C C . ILE B 1 122 ? 14.117 2.01 3.381 1 96 122 ILE B C 1
ATOM 2442 O O . ILE B 1 122 ? 14.703 3.092 3.318 1 96 122 ILE B O 1
ATOM 2446 N N . LYS B 1 123 ? 13.797 1.268 2.293 1 94.38 123 LYS B N 1
ATOM 2447 C CA . LYS B 1 123 ? 14.445 1.553 1.017 1 94.38 123 LYS B CA 1
ATOM 2448 C C . LYS B 1 123 ? 13.477 2.211 0.039 1 94.38 123 LYS B C 1
ATOM 2450 O O . LYS B 1 123 ? 13.852 2.543 -1.087 1 94.38 123 LYS B O 1
ATOM 2455 N N . LYS B 1 124 ? 12.297 2.344 0.492 1 95.75 124 LYS B N 1
ATOM 2456 C CA . LYS B 1 124 ? 11.258 2.883 -0.376 1 95.75 124 LYS B CA 1
ATOM 2457 C C . LYS B 1 124 ? 10.172 3.588 0.436 1 95.75 124 LYS B C 1
ATOM 2459 O O . LYS B 1 124 ? 9.789 3.117 1.507 1 95.75 124 LYS B O 1
ATOM 2464 N N . ILE B 1 125 ? 9.789 4.754 -0.029 1 98.12 125 ILE B N 1
ATOM 2465 C CA . ILE B 1 125 ? 8.562 5.414 0.412 1 98.12 125 ILE B CA 1
ATOM 2466 C C . ILE B 1 125 ? 7.668 5.703 -0.792 1 98.12 125 ILE B C 1
ATOM 2468 O O . ILE B 1 125 ? 8.141 6.191 -1.82 1 98.12 125 ILE B O 1
ATOM 2472 N N . SER B 1 126 ? 6.398 5.34 -0.691 1 98.25 126 SER B N 1
ATOM 2473 C CA . SER B 1 126 ? 5.484 5.527 -1.813 1 98.25 126 SER B CA 1
ATOM 2474 C C . SER B 1 126 ? 4.164 6.133 -1.356 1 98.25 126 SER B C 1
ATOM 2476 O O . SER B 1 126 ? 3.875 6.176 -0.158 1 98.25 126 SER B O 1
ATOM 2478 N N . TRP B 1 127 ? 3.443 6.734 -2.219 1 97.88 127 TRP B N 1
ATOM 2479 C CA . TRP B 1 127 ? 2.104 7.266 -1.99 1 97.88 127 TRP B CA 1
ATOM 2480 C C . TRP B 1 127 ? 1.371 7.484 -3.311 1 97.88 127 TRP B C 1
ATOM 2482 O O . TRP B 1 127 ? 1.971 7.387 -4.383 1 97.88 127 TRP B O 1
ATOM 2492 N N . ASN B 1 128 ? 0.078 7.602 -3.238 1 96.44 128 ASN B N 1
ATOM 2493 C CA . ASN B 1 128 ? -0.738 7.984 -4.387 1 96.44 128 ASN B CA 1
ATOM 2494 C C . ASN B 1 128 ? -1.088 9.469 -4.355 1 96.44 128 ASN B C 1
ATOM 2496 O O . ASN B 1 128 ? -1.201 10.062 -3.281 1 96.44 128 ASN B O 1
ATOM 2500 N N . VAL B 1 129 ? -1.215 10 -5.488 1 94.5 129 VAL B N 1
ATOM 2501 C CA . VAL B 1 129 ? -1.646 11.383 -5.625 1 94.5 129 VAL B CA 1
ATOM 2502 C C . VAL B 1 129 ? -2.613 11.516 -6.801 1 94.5 129 VAL B C 1
ATOM 2504 O O . VAL B 1 129 ? -2.463 10.828 -7.812 1 94.5 129 VAL B O 1
ATOM 2507 N N . LEU B 1 130 ? -3.578 12.383 -6.633 1 92.5 130 LEU B N 1
ATOM 2508 C CA . LEU B 1 130 ? -4.488 12.672 -7.734 1 92.5 130 LEU B CA 1
ATOM 2509 C C . LEU B 1 130 ? -3.834 13.609 -8.742 1 92.5 130 LEU B C 1
ATOM 2511 O O . LEU B 1 130 ? -3.244 14.625 -8.359 1 92.5 130 LEU B O 1
ATOM 2515 N N . LYS B 1 131 ? -4.043 13.352 -10 1 92.94 131 LYS B N 1
ATOM 2516 C CA . LYS B 1 131 ? -3.365 14.07 -11.078 1 92.94 131 LYS B CA 1
ATOM 2517 C C . LYS B 1 131 ? -3.738 15.555 -11.062 1 92.94 131 LYS B C 1
ATOM 2519 O O . LYS B 1 131 ? -2.908 16.406 -11.367 1 92.94 131 LYS B O 1
ATOM 2524 N N . TRP B 1 132 ? -4.965 15.875 -10.781 1 91.88 132 TRP B N 1
ATOM 2525 C CA . TRP B 1 132 ? -5.43 17.266 -10.828 1 91.88 132 TRP B CA 1
ATOM 2526 C C . TRP B 1 132 ? -4.852 18.078 -9.68 1 91.88 132 TRP B C 1
ATOM 2528 O O . TRP B 1 132 ? -4.938 19.297 -9.672 1 91.88 132 TRP B O 1
ATOM 2538 N N . ASN B 1 133 ? -4.324 17.375 -8.625 1 90.38 133 ASN B N 1
ATOM 2539 C CA . ASN B 1 133 ? -3.789 18.047 -7.445 1 90.38 133 ASN B CA 1
ATOM 2540 C C . ASN B 1 133 ? -2.4 18.625 -7.707 1 90.38 133 ASN B C 1
ATOM 2542 O O . ASN B 1 133 ? -1.42 18.188 -7.098 1 90.38 133 ASN B O 1
ATOM 2546 N N . ILE B 1 134 ? -2.357 19.641 -8.43 1 92.75 134 ILE B N 1
ATOM 2547 C CA . ILE B 1 134 ? -1.12 20.219 -8.945 1 92.75 134 ILE B CA 1
ATOM 2548 C C . ILE B 1 134 ? -0.267 20.719 -7.781 1 92.75 134 ILE B C 1
ATOM 2550 O O . ILE B 1 134 ? 0.945 20.5 -7.75 1 92.75 134 ILE B O 1
ATOM 2554 N N . PRO B 1 135 ? -0.862 21.391 -6.785 1 89.12 135 PRO B N 1
ATOM 2555 C CA . PRO B 1 135 ? -0.053 21.828 -5.648 1 89.12 135 PRO B CA 1
ATOM 2556 C C . PRO B 1 135 ? 0.671 20.672 -4.957 1 89.12 135 PRO B C 1
ATOM 2558 O O . PRO B 1 135 ? 1.849 20.797 -4.613 1 89.12 135 PRO B O 1
ATOM 2561 N N . ALA B 1 136 ? -0.011 19.547 -4.758 1 90.62 136 ALA B N 1
ATOM 2562 C CA . ALA B 1 136 ? 0.614 18.375 -4.141 1 90.62 136 ALA B CA 1
ATOM 2563 C C . ALA B 1 136 ? 1.723 17.812 -5.027 1 90.62 136 ALA B C 1
ATOM 2565 O O . ALA B 1 136 ? 2.811 17.484 -4.543 1 90.62 136 ALA B O 1
ATOM 2566 N N . ILE B 1 137 ? 1.457 17.734 -6.277 1 94.69 137 ILE B N 1
ATOM 2567 C CA . ILE B 1 137 ? 2.418 17.203 -7.23 1 94.69 137 ILE B CA 1
ATOM 2568 C C . ILE B 1 137 ? 3.689 18.047 -7.223 1 94.69 137 ILE B C 1
ATOM 2570 O O . ILE B 1 137 ? 4.797 17.5 -7.16 1 94.69 137 ILE B O 1
ATOM 2574 N N . ASN B 1 138 ? 3.543 19.344 -7.289 1 93.12 138 ASN B N 1
ATOM 2575 C CA . ASN B 1 138 ? 4.691 20.234 -7.23 1 93.12 138 ASN B CA 1
ATOM 2576 C C . ASN B 1 138 ? 5.469 20.078 -5.93 1 93.12 138 ASN B C 1
ATOM 2578 O O . ASN B 1 138 ? 6.699 20.094 -5.93 1 93.12 138 ASN B O 1
ATOM 2582 N N . PHE B 1 139 ? 4.73 19.953 -4.887 1 91.88 139 PHE B N 1
ATOM 2583 C CA . PHE B 1 139 ? 5.328 19.719 -3.58 1 91.88 139 PHE B CA 1
ATOM 2584 C C . PHE B 1 139 ? 6.191 18.453 -3.602 1 91.88 139 PHE B C 1
ATOM 2586 O O . PHE B 1 139 ? 7.355 18.5 -3.197 1 91.88 139 PHE B O 1
ATOM 2593 N N . TYR B 1 140 ? 5.691 17.344 -4.105 1 94.81 140 TYR B N 1
ATOM 2594 C CA . TYR B 1 140 ? 6.391 16.062 -4.102 1 94.81 140 TYR B CA 1
ATOM 2595 C C . TYR B 1 140 ? 7.586 16.094 -5.047 1 94.81 140 TYR B C 1
ATOM 2597 O O . TYR B 1 140 ? 8.633 15.523 -4.754 1 94.81 140 TYR B O 1
ATOM 2605 N N . LYS B 1 141 ? 7.418 16.734 -6.137 1 93.62 141 LYS B N 1
ATOM 2606 C CA . LYS B 1 141 ? 8.539 16.891 -7.062 1 93.62 141 LYS B CA 1
ATOM 2607 C C . LYS B 1 141 ? 9.688 17.656 -6.414 1 93.62 141 LYS B C 1
ATOM 2609 O O . LYS B 1 141 ? 10.852 17.297 -6.582 1 93.62 141 LYS B O 1
ATOM 2614 N N . LYS B 1 142 ? 9.344 18.719 -5.695 1 91.56 142 LYS B N 1
ATOM 2615 C CA . LYS B 1 142 ? 10.336 19.5 -4.969 1 91.56 142 LYS B CA 1
ATOM 2616 C C . LYS B 1 142 ? 11.07 18.625 -3.947 1 91.56 142 LYS B C 1
ATOM 2618 O O . LYS B 1 142 ? 12.25 18.859 -3.668 1 91.56 142 LYS B O 1
ATOM 2623 N N . MET B 1 143 ? 10.414 17.625 -3.453 1 91.44 143 MET B N 1
ATOM 2624 C CA . MET B 1 143 ? 11 16.719 -2.471 1 91.44 143 MET B CA 1
ATOM 2625 C C . MET B 1 143 ? 11.852 15.656 -3.156 1 91.44 143 MET B C 1
ATOM 2627 O O . MET B 1 143 ? 12.438 14.805 -2.488 1 91.44 143 MET B O 1
ATOM 2631 N N . GLY B 1 144 ? 11.867 15.609 -4.504 1 93.19 144 GLY B N 1
ATOM 2632 C CA . GLY B 1 144 ? 12.695 14.664 -5.246 1 93.19 144 GLY B CA 1
ATOM 2633 C C . GLY B 1 144 ? 11.969 13.383 -5.59 1 93.19 144 GLY B C 1
ATOM 2634 O O . GLY B 1 144 ? 12.594 12.383 -5.961 1 93.19 144 GLY B O 1
ATOM 2635 N N . ALA B 1 145 ? 10.672 13.398 -5.465 1 95.94 145 ALA B N 1
ATOM 2636 C CA . ALA B 1 145 ? 9.898 12.188 -5.715 1 95.94 145 ALA B CA 1
ATOM 2637 C C . ALA B 1 145 ? 9.781 11.914 -7.211 1 95.94 145 ALA B C 1
ATOM 2639 O O . ALA B 1 145 ? 9.797 12.844 -8.023 1 95.94 145 ALA B O 1
ATOM 2640 N N . GLU B 1 146 ? 9.656 10.648 -7.488 1 96.62 146 GLU B N 1
ATOM 2641 C CA . GLU B 1 146 ? 9.438 10.195 -8.859 1 96.62 146 GLU B CA 1
ATOM 2642 C C . GLU B 1 146 ? 7.992 9.758 -9.078 1 96.62 146 GLU B C 1
ATOM 2644 O O . GLU B 1 146 ? 7.402 9.102 -8.219 1 96.62 146 GLU B O 1
ATOM 2649 N N . ASN B 1 147 ? 7.449 10.164 -10.211 1 96.94 147 ASN B N 1
ATOM 2650 C CA . ASN B 1 147 ? 6.141 9.672 -10.633 1 96.94 147 ASN B CA 1
ATOM 2651 C C . ASN B 1 147 ? 6.254 8.352 -11.391 1 96.94 147 ASN B C 1
ATOM 2653 O O . ASN B 1 147 ? 6.5 8.344 -12.602 1 96.94 147 ASN B O 1
ATOM 2657 N N . LEU B 1 148 ? 5.922 7.262 -10.758 1 95.44 148 LEU B N 1
ATOM 2658 C CA . LEU B 1 148 ? 6.117 5.938 -11.336 1 95.44 148 LEU B CA 1
ATOM 2659 C C . LEU B 1 148 ? 5.062 5.641 -12.391 1 95.44 148 LEU B C 1
ATOM 2661 O O . LEU B 1 148 ? 5.273 4.801 -13.266 1 95.44 148 LEU B O 1
ATOM 2665 N N . THR B 1 149 ? 3.939 6.258 -12.266 1 95.81 149 THR B N 1
ATOM 2666 C CA . THR B 1 149 ? 2.932 6.129 -13.312 1 95.81 149 THR B CA 1
ATOM 2667 C C . THR B 1 149 ? 3.471 6.633 -14.648 1 95.81 149 THR B C 1
ATOM 2669 O O . THR B 1 149 ? 3.195 6.047 -15.695 1 95.81 149 THR B O 1
ATOM 2672 N N . GLU B 1 150 ? 4.211 7.672 -14.594 1 93.31 150 GLU B N 1
ATOM 2673 C CA . GLU B 1 150 ? 4.777 8.258 -15.805 1 93.31 150 GLU B CA 1
ATOM 2674 C C . GLU B 1 150 ? 6.055 7.539 -16.219 1 93.31 150 GLU B C 1
ATOM 2676 O O . GLU B 1 150 ? 6.254 7.254 -17.406 1 93.31 150 GLU B O 1
ATOM 2681 N N . THR B 1 151 ? 6.914 7.129 -15.297 1 92.94 151 THR B N 1
ATOM 2682 C CA . THR B 1 151 ? 8.25 6.66 -15.648 1 92.94 151 THR B CA 1
ATOM 2683 C C . THR B 1 151 ? 8.266 5.148 -15.836 1 92.94 151 THR B C 1
ATOM 2685 O O . THR B 1 151 ? 9.094 4.617 -16.578 1 92.94 151 THR B O 1
ATOM 2688 N N . GLU B 1 152 ? 7.332 4.383 -15.164 1 89.88 152 GLU B N 1
ATOM 2689 C CA . GLU B 1 152 ? 7.336 2.926 -15.227 1 89.88 152 GLU B CA 1
ATOM 2690 C C . GLU B 1 152 ? 6 2.393 -15.734 1 89.88 152 GLU B C 1
ATOM 2692 O O . GLU B 1 152 ? 5.789 1.18 -15.781 1 89.88 152 GLU B O 1
ATOM 2697 N N . ASP B 1 153 ? 5.117 3.283 -16.078 1 91.44 153 ASP B N 1
ATOM 2698 C CA . ASP B 1 153 ? 3.797 2.922 -16.578 1 91.44 153 ASP B CA 1
ATOM 2699 C C . ASP B 1 153 ? 3.021 2.096 -15.555 1 91.44 153 ASP B C 1
ATOM 2701 O O . ASP B 1 153 ? 2.35 1.126 -15.914 1 91.44 153 ASP B O 1
ATOM 2705 N N . ARG B 1 154 ? 3.166 2.41 -14.305 1 93.31 154 ARG B N 1
ATOM 2706 C CA . ARG B 1 154 ? 2.455 1.724 -13.234 1 93.31 154 ARG B CA 1
ATOM 2707 C C . ARG B 1 154 ? 1.014 2.211 -13.133 1 93.31 154 ARG B C 1
ATOM 2709 O O . ARG B 1 154 ? 0.758 3.416 -13.141 1 93.31 154 ARG B O 1
ATOM 2716 N N . GLN B 1 155 ? 0.13 1.282 -13.102 1 96 155 GLN B N 1
ATOM 2717 C CA . GLN B 1 155 ? -1.289 1.588 -12.953 1 96 155 GLN B CA 1
ATOM 2718 C C . GLN B 1 155 ? -1.854 0.983 -11.672 1 96 155 GLN B C 1
ATOM 2720 O O . GLN B 1 155 ? -1.485 -0.13 -11.289 1 96 155 GLN B O 1
ATOM 2725 N N . VAL B 1 156 ? -2.758 1.743 -11.094 1 97.12 156 VAL B N 1
ATOM 2726 C CA . VAL B 1 156 ? -3.414 1.284 -9.875 1 97.12 156 VAL B CA 1
ATOM 2727 C C . VAL B 1 156 ? -4.746 0.624 -10.219 1 97.12 156 VAL B C 1
ATOM 2729 O O . VAL B 1 156 ? -5.613 1.246 -10.836 1 97.12 156 VAL B O 1
ATOM 2732 N N . PHE B 1 157 ? -4.914 -0.658 -9.812 1 97.62 157 PHE B N 1
ATOM 2733 C CA . PHE B 1 157 ? -6.16 -1.396 -10 1 97.62 157 PHE B CA 1
ATOM 2734 C C . PHE B 1 157 ? -6.797 -1.725 -8.656 1 97.62 157 PHE B C 1
ATOM 2736 O O . PHE B 1 157 ? -6.117 -1.749 -7.629 1 97.62 157 PHE B O 1
ATOM 2743 N N . ASN B 1 158 ? -8.117 -1.883 -8.703 1 97.31 158 ASN B N 1
ATOM 2744 C CA . ASN B 1 158 ? -8.773 -2.242 -7.445 1 97.31 158 ASN B CA 1
ATOM 2745 C C . ASN B 1 158 ? -10.094 -2.967 -7.691 1 97.31 158 ASN B C 1
ATOM 2747 O O . ASN B 1 158 ? -10.633 -2.928 -8.797 1 97.31 158 ASN B O 1
ATOM 2751 N N . LEU B 1 159 ? -10.5 -3.725 -6.754 1 96.62 159 LEU B N 1
ATOM 2752 C CA . LEU B 1 159 ? -11.875 -4.168 -6.543 1 96.62 159 LEU B CA 1
ATOM 2753 C C . LEU B 1 159 ? -12.492 -3.463 -5.34 1 96.62 159 LEU B C 1
ATOM 2755 O O . LEU B 1 159 ? -11.922 -3.479 -4.246 1 96.62 159 LEU B O 1
ATOM 2759 N N . ASN B 1 160 ? -13.664 -2.83 -5.598 1 94.19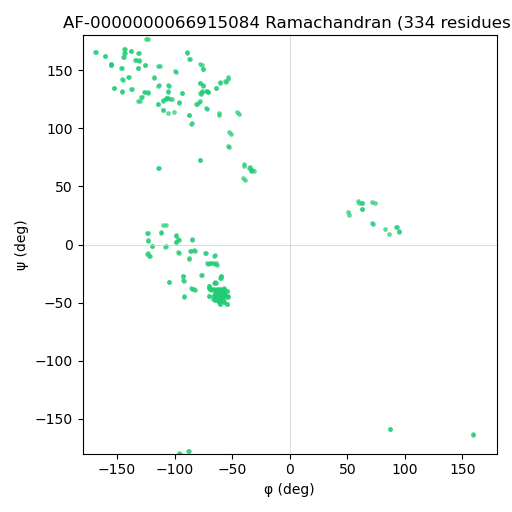 160 ASN B N 1
ATOM 2760 C CA . ASN B 1 160 ? -14.344 -2.16 -4.492 1 94.19 160 ASN B CA 1
ATOM 2761 C C . ASN B 1 160 ? -15.273 -3.111 -3.748 1 94.19 160 ASN B C 1
ATOM 2763 O O . ASN B 1 160 ? -15.32 -4.305 -4.051 1 94.19 160 ASN B O 1
ATOM 2767 N N . GLU B 1 161 ? -15.93 -2.562 -2.785 1 93.06 161 GLU B N 1
ATOM 2768 C CA . GLU B 1 161 ? -16.781 -3.369 -1.914 1 93.06 161 GLU B CA 1
ATOM 2769 C C . GLU B 1 161 ? -17.828 -4.129 -2.719 1 93.06 161 GLU B C 1
ATOM 2771 O O . GLU B 1 161 ? -18.062 -5.316 -2.477 1 93.06 161 GLU B O 1
ATOM 2776 N N . ILE B 1 162 ? -18.438 -3.49 -3.654 1 93.5 162 ILE B N 1
ATOM 2777 C CA . ILE B 1 162 ? -19.5 -4.09 -4.473 1 93.5 162 ILE B CA 1
ATOM 2778 C C . ILE B 1 162 ? -18.906 -5.203 -5.336 1 93.5 162 ILE B C 1
ATOM 2780 O O . ILE B 1 162 ? -19.5 -6.277 -5.457 1 93.5 162 ILE B O 1
ATOM 2784 N N . ASP B 1 163 ? -17.766 -4.891 -5.922 1 93.88 163 ASP B N 1
ATOM 2785 C CA . ASP B 1 163 ? -17.078 -5.887 -6.734 1 93.88 163 ASP B CA 1
ATOM 2786 C C . ASP B 1 163 ? -16.734 -7.129 -5.914 1 93.88 163 ASP B C 1
ATOM 2788 O O . ASP B 1 163 ? -16.922 -8.258 -6.383 1 93.88 163 ASP B O 1
ATOM 2792 N N . ILE B 1 164 ? -16.281 -6.93 -4.656 1 94.75 164 ILE B N 1
ATOM 2793 C CA . ILE B 1 164 ? -15.891 -8.023 -3.771 1 94.75 164 ILE B CA 1
ATOM 2794 C C . ILE B 1 164 ? -17.125 -8.852 -3.41 1 94.75 164 ILE B C 1
ATOM 2796 O O . ILE B 1 164 ? -17.109 -10.078 -3.525 1 94.75 164 ILE B O 1
ATOM 2800 N N . GLU B 1 165 ? -18.172 -8.203 -3.043 1 93.12 165 GLU B N 1
ATOM 2801 C CA . GLU B 1 165 ? -19.391 -8.883 -2.609 1 93.12 165 GLU B CA 1
ATOM 2802 C C . GLU B 1 165 ? -20.016 -9.672 -3.752 1 93.12 165 GLU B C 1
ATOM 2804 O O . GLU B 1 165 ? -20.531 -10.773 -3.543 1 93.12 165 GLU B O 1
ATOM 2809 N N . ASN B 1 166 ? -19.875 -9.164 -4.945 1 91.62 166 ASN B N 1
ATOM 2810 C CA . ASN B 1 166 ? -20.562 -9.773 -6.082 1 91.62 166 ASN B CA 1
ATOM 2811 C C . ASN B 1 166 ? -19.625 -10.688 -6.871 1 91.62 166 ASN B C 1
ATOM 2813 O O . ASN B 1 166 ? -20.016 -11.219 -7.914 1 91.62 166 ASN B O 1
ATOM 2817 N N . PHE B 1 167 ? -18.453 -10.742 -6.305 1 90.44 167 PHE B N 1
ATOM 2818 C CA . PHE B 1 167 ? -17.484 -11.539 -7.059 1 90.44 167 PHE B CA 1
ATOM 2819 C C . PHE B 1 167 ? -17.953 -12.984 -7.18 1 90.44 167 PHE B C 1
ATOM 2821 O O . PHE B 1 167 ? -18.297 -13.617 -6.18 1 90.44 167 PHE B O 1
ATOM 2828 N N . LYS B 1 168 ? -18.266 -13.383 -8.453 1 78.19 168 LYS B N 1
ATOM 2829 C CA . LYS B 1 168 ? -18.719 -14.75 -8.727 1 78.19 168 LYS B CA 1
ATOM 2830 C C . LYS B 1 168 ? -17.625 -15.57 -9.391 1 78.19 168 LYS B C 1
ATOM 2832 O O . LYS B 1 168 ? -16.891 -15.062 -10.242 1 78.19 168 LYS B O 1
ATOM 2837 N N . LEU B 1 169 ? -17.109 -16.609 -8.656 1 66.56 169 LEU B N 1
ATOM 2838 C CA . LEU B 1 169 ? -16.281 -17.531 -9.422 1 66.56 169 LEU B CA 1
ATOM 2839 C C . LEU B 1 169 ? -17.156 -18.531 -10.18 1 66.56 169 LEU B C 1
ATOM 2841 O O . LEU B 1 169 ? -18.219 -18.922 -9.703 1 66.56 169 LEU B O 1
#

Organism: Strongyloides stercoralis (NCBI:txid6248)

Solvent-accessible surface area (backbone atoms only — not comparable to full-atom values): 18629 Å² total; per-residue (Å²): 134,84,77,80,70,74,78,70,83,53,60,51,75,44,73,61,54,46,89,43,18,61,63,52,49,50,50,50,46,52,52,28,47,73,70,74,48,41,86,66,51,69,64,46,51,67,51,48,24,49,35,32,69,76,63,56,44,44,44,36,33,28,31,27,68,78,56,88,56,36,75,50,31,38,33,35,30,32,66,38,73,36,94,32,73,39,61,23,45,33,44,72,44,76,48,62,42,76,93,58,56,93,67,57,52,69,59,52,51,53,45,52,55,48,52,49,28,57,76,68,68,39,51,37,38,34,33,72,46,49,67,85,43,50,71,60,50,52,51,41,48,74,73,59,38,43,54,38,30,79,77,62,34,43,33,42,35,32,32,46,46,67,48,57,74,62,59,75,131,133,84,78,77,72,75,77,69,81,52,61,51,74,45,73,63,55,47,88,44,18,60,62,51,50,52,50,50,46,53,50,26,46,74,70,73,48,40,88,66,52,70,64,47,53,66,52,46,22,49,34,32,68,75,62,57,44,43,44,35,33,31,31,27,67,78,57,87,57,37,75,49,31,39,32,36,28,33,67,38,73,37,94,33,72,38,60,22,44,32,46,72,44,76,48,60,43,76,94,58,54,92,69,57,52,69,58,52,52,53,47,52,54,48,53,49,28,59,75,68,70,37,49,40,36,33,34,72,43,50,65,85,43,51,73,59,51,54,52,41,47,74,72,61,40,43,54,37,30,78,78,62,35,43,33,40,36,31,33,47,45,67,49,57,74,62,60,76,132

Radius of gyration: 21.9 Å; Cα contacts (8 Å, |Δi|>4): 597; chains: 2; bounding box: 41×89×53 Å

Foldseek 3Di:
DPPPPPVQQDKDKDKDALVCLVVVVVQVLVVCVVVVNNVVDDDDSVNSNVCRVVQAKIWMWMFGPVPPGDTFWIWIWGWDADPVQGTAIETEDTDGHPVPPPSCVSVVRVVVRVVVCVVVVHDDYYYDDDPVPVVVVVVCVVVVDDDCCVVVVDDDDDDDPVCVVPVDD/DPPPPPVQQDKDKDKDALVCLVVVVVQVLVVCVVVVNNVVDDDDSVNSNVCRVVQAKIWMWMFGPVPPGDTFWIWIWGWDADPVQGTAIETEDTDGHPVPPPSCVSVVRVVVRVVVCVVVVHDDYYYDDDPVPVVVVVVCVVVVDDDCCVVVVDDDDDDDPVCVVPVDD

Sequence (338 aa):
MNDFEITKHLYFIKPFTSNDAFEIRKMIKELADYEKLGSQMILTEEDVKNHIDIGILKGFIVVSQENSNEIIGMLLYYIAYSSWKGPFYFIEDIYVKDKYRKYNIGSKLFYEVIKLAKKNNIKKISWNVLKWNIPAINFYKKMGAENLTETEDRQVFNLNEIDIENFKLMNDFEITKHLYFIKPFTSNDAFEIRKMIKELADYEKLGSQMILTEEDVKNHIDIGILKGFIVVSQENSNEIIGMLLYYIAYSSWKGPFYFIEDIYVKDKYRKYNIGSKLFYEVIKLAKKNNIKKISWNVLKWNIPAINFYKKMGAENLTETEDRQVFNLNEIDIENFKL

pLDDT: mean 91.5, std 12.03, range [34.44, 98.81]

Nearest PDB structures (foldseek):
  3bj7-assembly2_C  TM=8.743E-01  e=2.190E-15  Mus musculus
  2b5g-assembly1_B  TM=9.049E-01  e=1.456E-14  unclassified
  2fe7-assembly1_B  TM=9.215E-01  e=3.309E-14  Pseudomonas aeruginosa UCBPP-PA14
  3bj8-assembly2_C  TM=8.616E-01  e=7.269E-15  Mus musculus
  2q4v-assembly1_A  TM=9.172E-01  e=1.414E-13  Homo sapiens

InterPro domains:
  IPR000182 GNAT domain [PF00583] (59-144)
  IPR000182 GNAT domain [PS51186] (11-169)
  IPR016181 Acyl-CoA N-acyltransferase [SSF55729] (12-151)
  IPR051016 Diverse Substrate Acetyltransferase [PTHR10545] (11-164)